Protein AF-A0A925L9T1-F1 (afdb_monomer)

Secondary structure (DSSP, 8-state):
-HHHHHHHHHHTTT-TTSHHHHHHHHHHHHHHHTT---HHHHHHHHHHHHHHHHHHHHHH-EE--TTSEE-TT-EEESSS-EEE-TT-EE-TT-EEETT-EEE-SBTTB----EE-SS-EE-TT-EEESS-EE-TT-EEPTT-EE-S-B-TTEEEETTTTEEEEPPPPHHHHHHHHHHS---------------PPPPPPP-----

Radius of gyration: 23.89 Å; Cα contacts (8 Å, |Δi|>4): 414; chains: 1; bounding box: 81×70×40 Å

Solvent-accessible surface area (backbone atoms only — not comparable to full-atom values): 11027 Å² total; per-residue (Å²): 100,70,67,58,53,54,46,41,38,54,67,51,73,65,47,75,85,41,65,35,49,53,52,48,52,51,29,48,51,46,46,49,46,75,73,46,79,56,64,68,60,32,51,54,52,48,52,52,40,53,53,51,50,53,50,47,27,68,76,40,38,40,44,66,49,51,68,27,44,70,42,52,53,62,42,50,43,70,72,33,50,27,41,44,35,46,62,22,34,38,30,36,48,24,35,40,26,29,39,20,35,39,23,54,67,46,87,92,50,84,35,22,28,39,38,31,32,46,25,39,39,26,42,42,17,36,37,41,13,79,27,46,37,30,36,53,21,39,37,31,57,54,10,34,39,74,60,67,40,65,53,48,16,29,35,36,40,80,70,39,49,79,42,81,48,77,78,54,72,69,56,55,51,53,56,52,66,73,65,57,78,88,73,82,86,80,93,75,92,78,93,74,87,80,82,78,80,82,85,75,85,84,79,83,78,134

Nearest PDB structures (foldseek):
  4hzc-assembly2_I  TM=8.482E-01  e=1.533E-11  Brucella abortus S19
  4hzc-assembly2_J  TM=8.309E-01  e=9.264E-10  Brucella abortus S19
  7ra4-assembly1_C-2  TM=8.416E-01  e=6.257E-09  Neisseria gonorrhoeae FA 1090
  4mzu-assembly1_B  TM=7.541E-01  e=2.703E-05  Shewanella denitrificans OS217
  4mzu-assembly1_E  TM=6.020E-01  e=1.231E-05  Shewanella denitrificans OS217

Foldseek 3Di:
DVVQLVQLCVLVVVCCVALQSLQVVLLVLQLVLVVDPDPVVSVVSVVVSVVSQVVSCVVFVAHDHNLEAEEGSEEEADGHQHAEDSQEYEYYNEYEYYQEYWAEQDPVAGATEYEYYCEYAAHNEYGYHNEYEEYNEYEYHNEDDDYYAYHQWYFDDVPTDIDHHDDDPVVVVVVVVVPDPDDDDDDDDDDDDDDDDDDDDDDDDD

pLDDT: mean 86.29, std 19.01, range [30.95, 98.81]

Sequence (206 aa):
MYDNIRADLRSYKGKWWEQGFWVMLVYRFGRWRYGVRPVLLRKAFSLIYKIAYKLIQIITGIDLPCEAQVGRNFIIDHFGGIIVSGYAKFGDNCRIRNGVSVGLRRVESPCAPVIGNNVDIGAGAKLLGDITIGDNVLIGANAVVITDVPSNSMAMGVPAIIRPREPDRNERNNDASHHAPHHPSLSVVAVARKTLPEPGPMSRWP

Mean predicted aligned error: 10.34 Å

Structure (mmCIF, N/CA/C/O backbone):
data_AF-A0A925L9T1-F1
#
_entry.id   AF-A0A925L9T1-F1
#
loop_
_atom_site.group_PDB
_atom_site.id
_atom_site.type_symbol
_atom_site.label_atom_id
_atom_site.label_alt_id
_atom_site.label_comp_id
_atom_site.label_asym_id
_atom_site.label_entity_id
_atom_site.label_seq_id
_atom_site.pdbx_PDB_ins_code
_atom_site.Cartn_x
_atom_site.Cartn_y
_atom_site.Cartn_z
_atom_site.occupancy
_atom_site.B_iso_or_equiv
_atom_site.auth_seq_id
_atom_site.auth_comp_id
_atom_site.auth_asym_id
_atom_site.auth_atom_id
_atom_site.pdbx_PDB_model_num
ATOM 1 N N . MET A 1 1 ? -16.065 -9.173 9.454 1.00 76.06 1 MET A N 1
ATOM 2 C CA . MET A 1 1 ? -14.839 -8.670 10.126 1.00 76.06 1 MET A CA 1
ATOM 3 C C . MET A 1 1 ? -13.952 -9.827 10.543 1.00 76.06 1 MET A C 1
ATOM 5 O O . MET A 1 1 ? -12.824 -9.892 10.080 1.00 76.06 1 MET A O 1
ATOM 9 N N . TYR A 1 2 ? -14.470 -10.740 11.365 1.00 74.81 2 TYR A N 1
ATOM 10 C CA . TYR A 1 2 ? -13.716 -11.871 11.900 1.00 74.81 2 TYR A CA 1
ATOM 11 C C . TYR A 1 2 ? -13.068 -12.755 10.819 1.00 74.81 2 TYR A C 1
ATOM 13 O O . TYR A 1 2 ? -11.879 -13.047 10.911 1.00 74.81 2 TYR A O 1
ATOM 21 N N . ASP A 1 3 ? -13.792 -13.074 9.743 1.00 81.19 3 ASP A N 1
ATOM 22 C CA . ASP A 1 3 ? -13.252 -13.909 8.658 1.00 81.19 3 ASP A CA 1
ATOM 23 C C . ASP A 1 3 ? -12.087 -13.253 7.914 1.00 81.19 3 ASP A C 1
ATOM 25 O O . ASP A 1 3 ? -11.115 -13.929 7.583 1.00 81.19 3 ASP A O 1
ATOM 29 N N . ASN A 1 4 ? -12.142 -11.929 7.724 1.00 83.62 4 ASN A N 1
ATOM 30 C CA . ASN A 1 4 ? -11.060 -11.172 7.092 1.00 83.62 4 ASN A CA 1
ATOM 31 C C . ASN A 1 4 ? -9.813 -11.161 7.980 1.00 83.62 4 ASN A C 1
ATOM 33 O O . ASN A 1 4 ? -8.735 -11.457 7.493 1.00 83.62 4 ASN A O 1
ATOM 37 N N . ILE A 1 5 ? -9.962 -10.912 9.286 1.00 85.75 5 ILE A N 1
ATOM 38 C CA . ILE A 1 5 ? -8.829 -10.919 10.228 1.00 85.75 5 ILE A CA 1
ATOM 39 C C . ILE A 1 5 ? -8.200 -12.314 10.307 1.00 85.75 5 ILE A C 1
ATOM 41 O O . ILE A 1 5 ? -6.980 -12.448 10.313 1.00 85.75 5 ILE A O 1
ATOM 45 N N . ARG A 1 6 ? -9.020 -13.371 10.332 1.00 84.62 6 ARG A N 1
ATOM 46 C CA . ARG A 1 6 ? -8.531 -14.754 10.329 1.00 84.62 6 ARG A CA 1
ATOM 47 C C . ARG A 1 6 ? -7.799 -15.090 9.025 1.00 84.62 6 ARG A C 1
ATOM 49 O O . ARG A 1 6 ? -6.788 -15.787 9.063 1.00 84.62 6 ARG A O 1
ATOM 56 N N . ALA A 1 7 ? -8.293 -14.614 7.883 1.00 86.88 7 ALA A N 1
ATOM 57 C CA . ALA A 1 7 ? -7.619 -14.767 6.595 1.00 86.88 7 ALA A CA 1
ATOM 58 C C . ALA A 1 7 ? -6.293 -13.993 6.542 1.00 86.88 7 ALA A C 1
ATOM 60 O O . ALA A 1 7 ? -5.281 -14.554 6.122 1.00 86.88 7 ALA A O 1
ATOM 61 N N . ASP A 1 8 ? -6.276 -12.759 7.045 1.00 88.31 8 ASP A N 1
ATOM 62 C CA . ASP A 1 8 ? -5.068 -11.943 7.141 1.00 88.31 8 ASP A CA 1
ATOM 63 C C . ASP A 1 8 ? -4.039 -12.655 8.051 1.00 88.31 8 ASP A C 1
ATOM 65 O O . ASP A 1 8 ? -2.911 -12.891 7.632 1.00 88.31 8 ASP A O 1
ATOM 69 N N . LEU A 1 9 ? -4.432 -13.156 9.231 1.00 89.06 9 LEU A N 1
ATOM 70 C CA . LEU A 1 9 ? -3.533 -13.902 10.129 1.00 89.06 9 LEU A CA 1
ATOM 71 C C . LEU A 1 9 ? -2.941 -15.163 9.475 1.00 89.06 9 LEU A C 1
ATOM 73 O O . LEU A 1 9 ? -1.763 -15.469 9.670 1.00 89.06 9 LEU A O 1
ATOM 77 N N . ARG A 1 10 ? -3.732 -15.888 8.673 1.00 89.06 10 ARG A N 1
ATOM 78 C CA . ARG A 1 10 ? -3.229 -17.023 7.878 1.00 89.06 10 ARG A CA 1
ATOM 79 C C . ARG A 1 10 ? -2.223 -16.579 6.819 1.00 89.06 10 ARG A C 1
ATOM 81 O O . ARG A 1 10 ? -1.224 -17.266 6.629 1.00 89.06 10 ARG A O 1
ATOM 88 N N . SER A 1 11 ? -2.451 -15.431 6.185 1.00 88.00 11 SER A N 1
ATOM 89 C CA . SER A 1 11 ? -1.535 -14.855 5.189 1.00 88.00 11 SER A CA 1
ATOM 90 C C . SER A 1 11 ? -0.173 -14.510 5.806 1.00 88.00 11 SER A C 1
ATOM 92 O O . SER A 1 11 ? 0.862 -14.768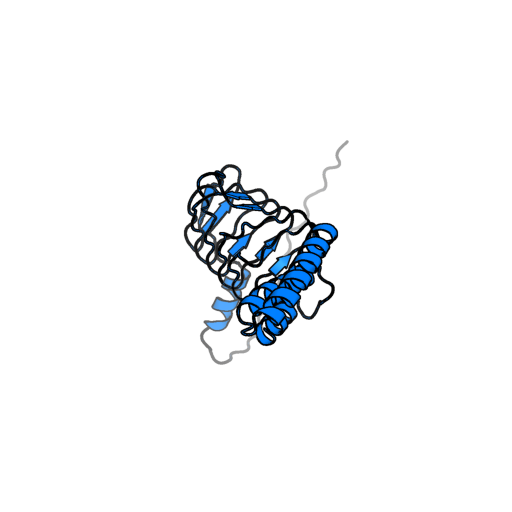 5.197 1.00 88.00 11 SER A O 1
ATOM 94 N N . TYR A 1 12 ? -0.158 -14.057 7.065 1.00 88.81 12 TYR A N 1
ATOM 95 C CA . TYR A 1 12 ? 1.062 -13.863 7.865 1.00 88.81 12 TYR A CA 1
ATOM 96 C C . TYR A 1 12 ? 1.578 -15.152 8.539 1.00 88.81 12 TYR A C 1
ATOM 98 O O . TYR A 1 12 ? 2.439 -15.093 9.415 1.00 88.81 12 TYR A O 1
ATOM 106 N N . LYS A 1 13 ? 1.079 -16.339 8.161 1.00 88.50 13 LYS A N 1
ATOM 107 C CA . LYS A 1 13 ? 1.485 -17.645 8.724 1.00 88.50 13 LYS A CA 1
ATOM 108 C C . LYS A 1 13 ? 1.359 -17.721 10.255 1.00 88.50 13 LYS A C 1
ATOM 110 O O . LYS A 1 13 ? 2.185 -18.338 10.921 1.00 88.50 13 LYS A O 1
ATOM 115 N N . GLY A 1 14 ? 0.353 -17.058 10.826 1.00 85.25 14 GLY A N 1
ATOM 116 C CA . GLY A 1 14 ? 0.136 -16.995 12.275 1.00 85.25 14 GLY A CA 1
ATOM 117 C C . GLY A 1 14 ? 1.026 -15.991 13.017 1.00 85.25 14 GLY A C 1
ATOM 118 O O . GLY A 1 14 ? 0.895 -15.848 14.233 1.00 85.25 14 GLY A O 1
ATOM 119 N N . LYS A 1 15 ? 1.902 -15.258 12.318 1.00 88.19 15 LYS A N 1
ATOM 120 C CA . LYS A 1 15 ? 2.774 -14.244 12.918 1.00 88.19 15 LYS A CA 1
ATOM 121 C C . LYS A 1 15 ? 2.017 -12.939 13.158 1.00 88.19 15 LYS A C 1
ATOM 123 O O . LYS A 1 15 ? 2.082 -11.989 12.389 1.00 88.19 15 LYS A O 1
ATOM 128 N N . TRP A 1 16 ? 1.302 -12.889 14.270 1.00 88.06 16 TRP A N 1
ATOM 129 C CA . TRP A 1 16 ? 0.539 -11.718 14.705 1.00 88.06 16 TRP A CA 1
ATOM 130 C C . TRP A 1 16 ? 1.409 -10.537 15.186 1.00 88.06 16 TRP A C 1
ATOM 132 O O . TRP A 1 16 ? 0.878 -9.466 15.472 1.00 88.06 16 TRP A O 1
ATOM 142 N N . TRP A 1 17 ? 2.730 -10.722 15.286 1.00 89.25 17 TRP A N 1
ATOM 143 C CA . TRP A 1 17 ? 3.696 -9.699 15.714 1.00 89.25 17 TRP A CA 1
ATOM 144 C C . TRP A 1 17 ? 4.299 -8.889 14.554 1.00 89.25 17 TRP A C 1
ATOM 146 O O . TRP A 1 17 ? 5.094 -7.983 14.784 1.00 89.25 17 TRP A O 1
ATOM 156 N N . GLU A 1 18 ? 3.936 -9.209 13.310 1.00 91.31 18 GLU A N 1
ATOM 157 C CA . GLU A 1 18 ? 4.374 -8.462 12.128 1.00 91.31 18 GLU A CA 1
ATOM 158 C C . GLU A 1 18 ? 3.643 -7.113 12.057 1.00 91.31 18 GLU A C 1
ATOM 160 O O . GLU A 1 18 ? 2.417 -7.047 12.183 1.00 91.31 18 GLU A O 1
ATOM 165 N N . GLN A 1 19 ? 4.368 -6.021 11.803 1.00 93.88 19 GLN A N 1
ATOM 166 C CA . GLN A 1 19 ? 3.778 -4.675 11.798 1.00 93.88 19 GLN A CA 1
ATOM 167 C C . GLN A 1 19 ? 2.723 -4.520 10.695 1.00 93.88 19 GLN A C 1
ATOM 169 O O . GLN A 1 19 ? 1.698 -3.869 10.903 1.00 93.88 19 GLN A O 1
ATOM 174 N N . GLY A 1 20 ? 2.926 -5.183 9.553 1.00 94.31 20 GLY A N 1
ATOM 175 C CA . GLY A 1 20 ? 1.935 -5.259 8.481 1.00 94.31 20 GLY A CA 1
ATOM 176 C C . GLY A 1 20 ? 0.601 -5.857 8.941 1.00 94.31 20 GLY A C 1
ATOM 177 O O . GLY A 1 20 ? -0.464 -5.375 8.552 1.00 94.31 20 GLY A O 1
ATOM 178 N N . PHE A 1 21 ? 0.629 -6.851 9.836 1.00 94.94 21 PHE A N 1
ATOM 179 C CA . PHE A 1 21 ? -0.587 -7.428 10.406 1.00 94.94 21 PHE A CA 1
ATOM 180 C C . PHE A 1 21 ? -1.315 -6.431 11.317 1.00 94.94 21 PHE A C 1
ATOM 182 O O . PHE A 1 21 ? -2.539 -6.319 11.238 1.00 94.94 21 PHE A O 1
ATOM 189 N N . TRP A 1 22 ? -0.591 -5.661 12.138 1.00 95.56 22 TRP A N 1
ATOM 190 C CA . TRP A 1 22 ? -1.196 -4.623 12.989 1.00 95.56 22 TRP A CA 1
ATOM 191 C C . TRP A 1 22 ? -1.905 -3.547 12.164 1.00 95.56 22 TRP A C 1
ATOM 193 O O . TRP A 1 22 ? -3.033 -3.164 12.485 1.00 95.56 22 TRP A O 1
ATOM 203 N N . VAL A 1 23 ? -1.280 -3.110 11.066 1.00 96.69 23 VAL A N 1
ATOM 204 C CA . VAL A 1 23 ? -1.886 -2.176 10.104 1.00 96.69 23 VAL A CA 1
ATOM 205 C C . VAL A 1 23 ? -3.169 -2.764 9.525 1.00 96.69 23 VAL A C 1
ATOM 207 O O . VAL A 1 23 ? -4.211 -2.107 9.549 1.00 96.69 23 VAL A O 1
ATOM 210 N N . MET A 1 24 ? -3.129 -4.018 9.065 1.00 96.25 24 MET A N 1
ATOM 211 C CA . MET A 1 24 ? -4.309 -4.681 8.512 1.00 96.25 24 MET A CA 1
ATOM 212 C C . MET A 1 24 ? -5.429 -4.827 9.543 1.00 96.25 24 MET A C 1
ATOM 214 O O . MET A 1 24 ? -6.588 -4.582 9.215 1.00 96.25 24 MET A O 1
ATOM 218 N N . LEU A 1 25 ? -5.118 -5.132 10.804 1.00 96.00 25 LEU A N 1
ATOM 219 C CA . LEU A 1 25 ? -6.115 -5.205 11.873 1.00 96.00 25 LEU A CA 1
ATOM 220 C C . LEU A 1 25 ? -6.846 -3.866 12.052 1.00 96.00 25 LEU A C 1
ATOM 222 O O . LEU A 1 25 ? -8.082 -3.835 12.056 1.00 96.00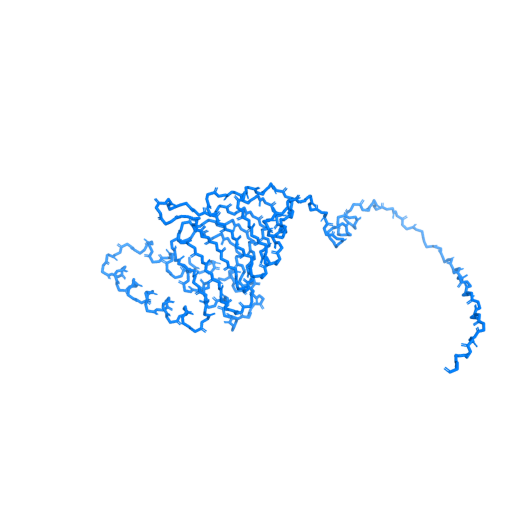 25 LEU A O 1
ATOM 226 N N . VAL A 1 26 ? -6.103 -2.758 12.136 1.00 96.94 26 VAL A N 1
ATOM 227 C CA . VAL A 1 26 ? -6.689 -1.412 12.259 1.00 96.94 26 VAL A CA 1
ATOM 228 C C . VAL A 1 26 ? -7.475 -1.028 11.005 1.00 96.94 26 VAL A C 1
ATOM 230 O O . VAL A 1 26 ? -8.588 -0.506 11.119 1.00 96.94 26 VAL A O 1
ATOM 233 N N . TYR A 1 27 ? -6.964 -1.351 9.815 1.00 97.19 27 TYR A N 1
ATOM 234 C CA . TYR A 1 27 ? -7.665 -1.146 8.548 1.00 97.19 27 TYR A CA 1
ATOM 235 C C . TYR A 1 27 ? -9.010 -1.893 8.518 1.00 97.19 27 TYR A C 1
ATOM 237 O O . TYR A 1 27 ? -10.059 -1.289 8.268 1.00 97.19 27 TYR A O 1
ATOM 245 N N . ARG A 1 28 ? -9.024 -3.198 8.831 1.00 96.00 28 ARG A N 1
ATOM 246 C CA . ARG A 1 28 ? -10.247 -4.021 8.829 1.00 96.00 28 ARG A CA 1
ATOM 247 C C . ARG A 1 28 ? -11.250 -3.546 9.885 1.00 96.00 28 ARG A C 1
ATOM 249 O O . ARG A 1 28 ? -12.451 -3.555 9.602 1.00 96.00 28 ARG A O 1
ATOM 256 N N . PHE A 1 29 ? -10.788 -3.089 11.053 1.00 96.38 29 PHE A N 1
ATOM 257 C CA . PHE A 1 29 ? -11.639 -2.442 12.059 1.00 96.38 29 PHE A CA 1
ATOM 258 C C . PHE A 1 29 ? -12.262 -1.143 11.523 1.00 96.38 29 PHE A C 1
ATOM 260 O O . PHE A 1 29 ? -13.478 -0.953 11.614 1.00 96.38 29 PHE A O 1
ATOM 267 N N . GLY A 1 30 ? -11.455 -0.289 10.884 1.00 95.88 30 GLY A N 1
ATOM 268 C CA . GLY A 1 30 ? -11.907 0.945 10.241 1.00 95.88 30 GLY A CA 1
ATOM 269 C C . GLY A 1 30 ? -12.984 0.708 9.180 1.00 95.88 30 GLY A C 1
ATOM 270 O O . GLY A 1 30 ? -13.995 1.411 9.172 1.00 95.88 30 GLY A O 1
ATOM 271 N N . ARG A 1 31 ? -12.821 -0.332 8.346 1.00 95.38 31 ARG A N 1
ATOM 272 C CA . ARG A 1 31 ? -13.826 -0.759 7.353 1.00 95.38 31 ARG A CA 1
ATOM 273 C C . ARG A 1 31 ? -15.099 -1.282 8.005 1.00 95.38 31 ARG A C 1
ATOM 275 O O . ARG A 1 31 ? -16.194 -0.885 7.615 1.00 95.38 31 ARG A O 1
ATOM 282 N N . TRP A 1 32 ? -14.969 -2.177 8.986 1.00 95.56 32 TRP A N 1
ATOM 283 C CA . TRP A 1 32 ? -16.113 -2.781 9.674 1.00 95.56 32 TRP A CA 1
ATOM 284 C C . TRP A 1 32 ? -17.007 -1.728 10.329 1.00 95.56 32 TRP A C 1
ATOM 286 O O . TRP A 1 32 ? -18.233 -1.816 10.241 1.00 95.56 32 TRP A O 1
ATOM 296 N N . ARG A 1 33 ? -16.398 -0.692 10.915 1.00 95.00 33 ARG A N 1
ATOM 297 C CA . ARG A 1 33 ? -17.103 0.422 11.552 1.00 95.00 33 ARG A CA 1
ATOM 298 C C . ARG A 1 33 ? -18.149 1.077 10.642 1.00 95.00 33 ARG A C 1
ATOM 300 O O . ARG A 1 33 ? -19.188 1.496 11.151 1.00 95.00 33 ARG A O 1
ATOM 307 N N . TYR A 1 34 ? -17.930 1.160 9.325 1.00 92.19 34 TYR A N 1
ATOM 308 C CA . TYR A 1 34 ? -18.931 1.729 8.410 1.00 92.19 34 TYR A CA 1
ATOM 309 C C . TYR A 1 34 ? -20.253 0.944 8.403 1.00 92.19 34 TYR A C 1
ATOM 311 O O . TYR A 1 34 ? -21.305 1.537 8.181 1.00 92.19 34 TYR A O 1
ATOM 319 N N . GLY A 1 35 ? -20.223 -0.356 8.715 1.00 92.62 35 GLY A N 1
ATOM 320 C CA . GLY A 1 35 ? -21.415 -1.202 8.827 1.00 92.62 35 GLY A CA 1
ATOM 321 C C . GLY A 1 35 ? -22.169 -1.087 10.159 1.00 92.62 35 GLY A C 1
ATOM 322 O O . GLY A 1 35 ? -23.268 -1.625 10.288 1.00 92.62 35 GLY A O 1
ATOM 323 N N . VAL A 1 36 ? -21.621 -0.394 11.165 1.00 92.81 36 VAL A N 1
ATOM 324 C CA . VAL A 1 36 ? -22.258 -0.245 12.485 1.00 92.81 36 VAL A CA 1
ATOM 325 C C . VAL A 1 36 ? -23.473 0.671 12.359 1.00 92.81 36 VAL A C 1
ATOM 327 O O . VAL A 1 36 ? -23.326 1.857 12.067 1.00 92.81 36 VAL A O 1
ATOM 330 N N . ARG A 1 37 ? -24.686 0.144 12.573 1.00 92.81 37 ARG A N 1
ATOM 331 C CA . ARG A 1 37 ? -25.946 0.892 12.387 1.00 92.81 37 ARG A CA 1
ATOM 332 C C . ARG A 1 37 ? -26.154 2.034 13.394 1.00 92.81 37 ARG A C 1
ATOM 334 O O . ARG A 1 37 ? -26.465 3.132 12.934 1.00 92.81 37 ARG A O 1
ATOM 341 N N . PRO A 1 38 ? -25.966 1.847 14.718 1.00 94.94 38 PRO A N 1
ATOM 342 C CA . PRO A 1 38 ? -26.232 2.917 15.676 1.00 94.94 38 PRO A CA 1
ATOM 343 C C . PRO A 1 38 ? -25.233 4.068 15.517 1.00 94.94 38 PRO A C 1
ATOM 345 O O . PRO A 1 38 ? -24.021 3.867 15.597 1.00 94.94 38 PRO A O 1
ATOM 348 N N . VAL A 1 39 ? -25.738 5.288 15.315 1.00 93.56 39 VAL A N 1
ATOM 349 C CA . VAL A 1 39 ? -24.908 6.468 15.004 1.00 93.56 39 VAL A CA 1
ATOM 350 C C . VAL A 1 39 ? -23.959 6.820 16.149 1.00 93.56 39 VAL A C 1
ATOM 352 O O . VAL A 1 39 ? -22.790 7.108 15.900 1.00 93.56 39 VAL A O 1
ATOM 355 N N . LEU A 1 40 ? -24.430 6.767 17.399 1.00 94.62 40 LEU A N 1
ATOM 356 C CA . LEU A 1 40 ? -23.602 7.066 18.572 1.00 94.62 40 LEU A CA 1
ATOM 357 C C . LEU A 1 40 ? -22.436 6.077 18.698 1.00 94.62 40 LEU A C 1
ATOM 359 O O . LEU A 1 40 ? -21.285 6.482 18.848 1.00 94.62 40 LEU A O 1
ATOM 363 N N . LEU A 1 41 ? -22.727 4.786 18.530 1.00 94.56 41 LEU A N 1
ATOM 364 C CA . LEU A 1 41 ? -21.721 3.731 18.573 1.00 94.56 41 LEU A CA 1
ATOM 365 C C . LEU A 1 41 ? -20.727 3.854 17.411 1.00 94.56 41 LEU A C 1
ATOM 367 O O . LEU A 1 41 ? -19.519 3.739 17.602 1.00 94.56 41 LEU A O 1
ATOM 371 N N . ARG A 1 42 ? -21.215 4.181 16.208 1.00 94.38 42 ARG A N 1
ATOM 372 C CA . ARG A 1 42 ? -20.359 4.470 15.051 1.00 94.38 42 ARG A CA 1
ATOM 373 C C . ARG A 1 42 ? -19.428 5.649 15.327 1.00 94.38 42 ARG A C 1
ATOM 375 O O . ARG A 1 42 ? -18.253 5.570 14.972 1.00 94.38 42 ARG A O 1
ATOM 382 N N . LYS A 1 43 ? -19.908 6.730 15.954 1.00 95.38 43 LYS A N 1
ATOM 383 C CA . LYS A 1 43 ? -19.084 7.894 16.332 1.00 95.38 43 LYS A CA 1
ATOM 384 C C . LYS A 1 43 ? -18.009 7.514 17.354 1.00 95.38 43 LYS A C 1
ATOM 386 O O . LYS A 1 43 ? -16.846 7.840 17.128 1.00 95.38 43 LYS A O 1
ATOM 391 N N . ALA A 1 44 ? -18.362 6.757 18.394 1.00 96.12 44 ALA A N 1
ATOM 392 C CA . ALA A 1 44 ? -17.406 6.248 19.379 1.00 96.12 44 ALA A CA 1
ATOM 393 C C . ALA A 1 44 ? -16.314 5.384 18.721 1.00 96.12 44 ALA A C 1
ATOM 395 O O . ALA A 1 44 ? -15.126 5.675 18.850 1.00 96.12 44 ALA A O 1
ATOM 396 N N . PHE A 1 45 ? -16.697 4.396 17.904 1.00 96.69 45 PHE A N 1
ATOM 397 C CA . PHE A 1 45 ? -15.731 3.585 17.156 1.00 96.69 45 PHE A CA 1
ATOM 398 C C . PHE A 1 45 ? -14.913 4.398 16.146 1.00 96.69 45 PHE A C 1
ATOM 400 O O . PHE A 1 45 ? -13.779 4.035 15.851 1.00 96.69 45 PHE A O 1
ATOM 407 N N . SER A 1 46 ? -15.451 5.504 15.621 1.00 95.94 46 SER A N 1
ATOM 408 C CA . SER A 1 46 ? -14.702 6.400 14.726 1.00 95.94 46 SER A CA 1
ATOM 409 C C . SER A 1 46 ? -13.584 7.113 15.470 1.00 95.94 46 SER A C 1
ATOM 411 O O . SER A 1 46 ? -12.501 7.268 14.916 1.00 95.94 46 SER A O 1
ATOM 413 N N . LEU A 1 47 ? -13.828 7.525 16.716 1.00 97.00 47 LEU A N 1
ATOM 414 C CA . LEU A 1 47 ? -12.801 8.122 17.565 1.00 97.00 47 LEU A CA 1
ATOM 415 C C . LEU A 1 47 ? -11.702 7.104 17.894 1.00 97.00 47 LEU A C 1
ATOM 417 O O . LEU A 1 47 ? -10.527 7.406 17.707 1.00 97.00 47 LEU A O 1
ATOM 421 N N . ILE A 1 48 ? -12.088 5.882 18.278 1.00 97.25 48 ILE A N 1
ATOM 422 C CA . ILE A 1 48 ? -11.145 4.783 18.542 1.00 97.25 48 ILE A CA 1
ATOM 423 C C . ILE A 1 48 ? -10.294 4.492 17.301 1.00 97.25 48 ILE A C 1
ATOM 425 O O . ILE A 1 48 ? -9.071 4.438 17.398 1.00 97.25 48 ILE A O 1
ATOM 429 N N . TYR A 1 49 ? -10.922 4.369 16.126 1.00 97.38 49 TYR A N 1
ATOM 430 C CA . TYR A 1 49 ? -10.209 4.162 14.866 1.00 97.38 49 TYR A CA 1
ATOM 431 C C . TYR A 1 49 ? -9.212 5.288 14.586 1.00 97.38 49 TYR A C 1
ATOM 433 O O . TYR A 1 49 ? -8.067 4.995 14.275 1.00 97.38 49 TYR A O 1
ATOM 441 N N . LYS A 1 50 ? -9.607 6.561 14.721 1.00 97.12 50 LYS A N 1
ATOM 442 C CA . LYS A 1 50 ? -8.719 7.704 14.445 1.00 97.12 50 LYS A CA 1
ATOM 443 C C . LYS A 1 50 ? -7.466 7.686 15.321 1.00 97.12 50 LYS A C 1
ATOM 445 O O . LYS A 1 50 ? -6.371 7.912 14.812 1.00 97.12 50 LYS A O 1
ATOM 450 N N . ILE A 1 51 ? -7.627 7.391 16.612 1.00 98.00 51 ILE A N 1
ATOM 451 C CA . ILE A 1 51 ? -6.510 7.289 17.559 1.00 98.00 51 ILE A CA 1
ATOM 452 C C . ILE A 1 51 ? -5.618 6.095 17.195 1.00 98.00 51 ILE A C 1
ATOM 454 O O . ILE A 1 51 ? -4.410 6.261 17.044 1.00 98.00 51 ILE A O 1
ATOM 458 N N . ALA A 1 52 ? -6.208 4.912 16.991 1.00 97.81 52 ALA A N 1
ATOM 459 C CA . ALA A 1 52 ? -5.472 3.695 16.648 1.00 97.81 52 ALA A CA 1
ATOM 460 C C . ALA A 1 52 ? -4.722 3.820 15.312 1.00 97.81 52 ALA A C 1
ATOM 462 O O . ALA A 1 52 ? -3.558 3.443 15.220 1.00 97.81 52 ALA A O 1
ATOM 463 N N . TYR A 1 53 ? -5.366 4.395 14.295 1.00 97.75 53 TYR A N 1
ATOM 464 C CA . TYR A 1 53 ? -4.775 4.663 12.988 1.00 97.75 53 TYR A CA 1
ATOM 465 C C . TYR A 1 53 ? -3.588 5.617 13.103 1.00 97.75 53 TYR A C 1
ATOM 467 O O . TYR A 1 53 ? -2.522 5.306 12.582 1.00 97.75 53 TYR A O 1
ATOM 475 N N . LYS A 1 54 ? -3.716 6.729 13.842 1.00 98.00 54 LYS A N 1
ATOM 476 C CA . LYS A 1 54 ? -2.594 7.661 14.012 1.00 98.00 54 LYS A CA 1
ATOM 477 C C . LYS A 1 54 ? -1.435 7.036 14.792 1.00 98.00 54 LYS A C 1
ATOM 479 O O . LYS A 1 54 ? -0.282 7.247 14.430 1.00 98.00 54 LYS A O 1
ATOM 484 N N . LEU A 1 55 ? -1.734 6.250 15.826 1.00 97.62 55 LEU A N 1
ATOM 485 C CA . LEU A 1 55 ? -0.727 5.541 16.614 1.00 97.62 55 LEU A CA 1
ATOM 486 C C . LEU A 1 55 ? 0.035 4.518 15.763 1.00 97.62 55 LEU A C 1
ATOM 488 O O . LEU A 1 55 ? 1.262 4.534 15.746 1.00 97.62 55 LEU A O 1
ATOM 492 N N . ILE A 1 56 ? -0.680 3.669 15.017 1.00 96.12 56 ILE A N 1
ATOM 493 C CA . ILE A 1 56 ? -0.060 2.700 14.108 1.00 96.12 56 ILE A CA 1
ATOM 494 C C . ILE A 1 56 ? 0.717 3.410 13.003 1.00 96.12 56 ILE A C 1
ATOM 496 O O . ILE A 1 56 ? 1.829 2.986 12.710 1.00 96.12 56 ILE A O 1
ATOM 500 N N . GLN A 1 57 ? 0.207 4.507 12.443 1.00 96.31 57 GLN A N 1
ATOM 501 C CA . GLN A 1 57 ? 0.933 5.297 11.446 1.00 96.31 57 GLN A CA 1
ATOM 502 C C . GLN A 1 57 ? 2.280 5.796 11.994 1.00 96.31 57 GLN A C 1
ATOM 504 O O . GLN A 1 57 ? 3.292 5.671 11.313 1.00 96.31 57 GLN A O 1
ATOM 509 N N . ILE A 1 58 ? 2.315 6.316 13.227 1.00 96.50 58 ILE A N 1
ATOM 510 C CA . ILE A 1 58 ? 3.551 6.798 13.867 1.00 96.50 58 ILE A CA 1
ATOM 511 C C . ILE A 1 58 ? 4.504 5.640 14.169 1.00 96.50 58 ILE A C 1
ATOM 513 O O . ILE A 1 58 ? 5.687 5.728 13.856 1.00 96.50 58 ILE A O 1
ATOM 517 N N . ILE A 1 59 ? 3.999 4.557 14.767 1.00 95.56 59 ILE A N 1
ATOM 518 C CA . ILE A 1 59 ? 4.837 3.432 15.193 1.00 95.56 59 ILE A CA 1
ATOM 519 C C . ILE A 1 59 ? 5.387 2.678 13.989 1.00 95.56 59 ILE A C 1
ATOM 521 O O . ILE A 1 59 ? 6.548 2.305 14.023 1.00 95.56 59 ILE A O 1
ATOM 525 N N . THR A 1 60 ? 4.573 2.439 12.956 1.00 95.75 60 THR A N 1
ATOM 526 C CA . THR A 1 60 ? 4.919 1.570 11.816 1.00 95.75 60 THR A CA 1
ATOM 527 C C . THR A 1 60 ? 5.463 2.317 10.600 1.00 95.75 60 THR A C 1
ATOM 529 O O . THR A 1 60 ? 6.044 1.695 9.711 1.00 95.75 60 THR A O 1
ATOM 532 N N . GLY A 1 61 ? 5.245 3.634 10.521 1.00 96.31 61 GLY A N 1
ATOM 533 C CA . GLY A 1 61 ? 5.546 4.430 9.331 1.00 96.31 61 GLY A CA 1
ATOM 534 C C . GLY A 1 61 ? 4.715 4.041 8.103 1.00 96.31 61 GLY A C 1
ATOM 535 O O . GLY A 1 61 ? 5.149 4.302 6.981 1.00 96.31 61 GLY A O 1
ATOM 536 N N . ILE A 1 62 ? 3.573 3.371 8.296 1.00 97.88 62 ILE A N 1
ATOM 537 C CA . ILE A 1 62 ? 2.682 2.901 7.231 1.00 97.88 62 ILE A CA 1
ATOM 538 C C . ILE A 1 62 ? 1.375 3.689 7.292 1.00 97.88 62 ILE A C 1
ATOM 540 O O . ILE A 1 62 ? 0.672 3.691 8.303 1.00 97.88 62 ILE A O 1
ATOM 544 N N . ASP A 1 63 ? 1.043 4.339 6.185 1.00 97.50 63 ASP A N 1
ATOM 545 C CA . ASP A 1 63 ? -0.207 5.049 5.977 1.00 97.50 63 ASP A CA 1
ATOM 546 C C . ASP A 1 63 ? -1.121 4.253 5.033 1.00 97.50 63 ASP A C 1
ATOM 548 O O . ASP A 1 63 ? -0.946 4.267 3.813 1.00 97.50 63 ASP A O 1
ATOM 552 N N . LEU A 1 64 ? -2.088 3.540 5.621 1.00 97.69 64 LEU A N 1
ATOM 553 C CA . LEU A 1 64 ? -3.144 2.822 4.908 1.00 97.69 64 LEU A CA 1
ATOM 554 C C . LEU A 1 64 ? -4.524 3.241 5.452 1.00 97.69 64 LEU A C 1
ATOM 556 O O . LEU A 1 64 ? -5.005 2.659 6.431 1.00 97.69 64 LEU A O 1
ATOM 560 N N . PRO A 1 65 ? -5.173 4.255 4.857 1.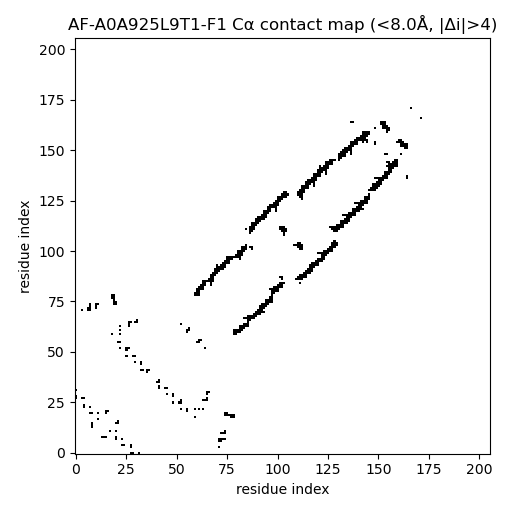00 97.00 65 PRO A N 1
ATOM 561 C CA . PRO A 1 65 ? -6.486 4.720 5.286 1.00 97.00 65 PRO A CA 1
ATOM 562 C C . PRO A 1 65 ? -7.581 3.692 4.964 1.00 97.00 65 PRO A C 1
ATOM 564 O O . PRO A 1 65 ? -7.526 2.982 3.958 1.00 97.00 65 PRO A O 1
ATOM 567 N N . CYS A 1 66 ? -8.623 3.620 5.798 1.00 96.12 66 CYS A N 1
ATOM 568 C CA . CYS A 1 66 ? -9.741 2.691 5.599 1.00 96.12 66 CYS A CA 1
ATOM 569 C C . CYS A 1 66 ? -10.609 3.017 4.368 1.00 96.12 66 CYS A C 1
ATOM 571 O O . CYS A 1 66 ? -11.404 2.192 3.925 1.00 96.12 66 CYS A O 1
ATOM 573 N N . GLU A 1 67 ? -10.459 4.200 3.789 1.00 96.44 67 GLU A N 1
ATOM 574 C CA . GLU A 1 67 ? -11.096 4.618 2.546 1.00 96.44 67 GLU A CA 1
ATOM 575 C C . GLU A 1 67 ? -10.572 3.801 1.352 1.00 96.44 67 GLU A C 1
ATOM 577 O O . GLU A 1 67 ? -11.372 3.385 0.506 1.00 96.44 67 GLU A O 1
ATOM 582 N N . ALA A 1 68 ? -9.274 3.457 1.356 1.00 97.25 68 ALA A N 1
ATOM 583 C CA . ALA A 1 68 ? -8.660 2.626 0.326 1.00 97.25 68 ALA A CA 1
ATOM 584 C C . ALA A 1 68 ? -9.366 1.267 0.240 1.00 97.25 68 ALA A C 1
ATOM 586 O O . ALA A 1 68 ? -9.714 0.649 1.257 1.00 97.25 68 ALA A O 1
ATOM 587 N N . GLN A 1 69 ? -9.603 0.786 -0.977 1.00 96.88 69 GLN A N 1
ATOM 588 C CA . GLN A 1 69 ? -10.260 -0.502 -1.191 1.00 96.88 69 GLN A CA 1
ATOM 589 C C . GLN A 1 69 ? -9.195 -1.582 -1.305 1.00 96.88 69 GLN A C 1
ATOM 591 O O . GLN A 1 69 ? -8.401 -1.557 -2.234 1.00 96.88 69 GLN A O 1
ATOM 596 N N . VAL A 1 70 ? -9.172 -2.511 -0.352 1.00 96.94 70 VAL A N 1
ATOM 597 C CA . VAL A 1 70 ? -8.169 -3.574 -0.294 1.00 96.94 70 VAL A CA 1
ATOM 598 C C . VAL A 1 70 ? -8.862 -4.928 -0.273 1.00 96.94 70 VAL A C 1
ATOM 600 O O . VAL A 1 70 ? -9.661 -5.209 0.634 1.00 96.94 70 VAL A O 1
ATOM 603 N N . GLY A 1 71 ? -8.526 -5.758 -1.258 1.00 95.38 71 GLY A N 1
ATOM 604 C CA . GLY A 1 71 ? -8.988 -7.131 -1.385 1.00 95.38 71 GLY A CA 1
ATOM 605 C C . GLY A 1 71 ? -8.540 -8.063 -0.254 1.00 95.38 71 GLY A C 1
ATOM 606 O O . GLY A 1 71 ? -8.116 -7.664 0.843 1.00 95.38 71 GLY A O 1
ATOM 607 N N . ARG A 1 72 ? -8.704 -9.358 -0.500 1.00 93.44 72 ARG A N 1
ATOM 608 C CA . ARG A 1 72 ? -8.312 -10.451 0.395 1.00 93.44 72 ARG A CA 1
ATOM 609 C C . ARG A 1 72 ? -6.814 -10.719 0.285 1.00 93.44 72 ARG A C 1
ATOM 611 O O . ARG A 1 72 ? -6.213 -10.468 -0.751 1.00 93.44 72 ARG A O 1
ATOM 618 N N . ASN A 1 73 ? -6.228 -11.263 1.352 1.00 93.19 73 ASN A N 1
ATOM 619 C CA . ASN A 1 73 ? -4.819 -11.676 1.398 1.00 93.19 73 ASN A CA 1
ATOM 620 C C . ASN A 1 73 ? -3.840 -10.562 0.979 1.00 93.19 73 ASN A C 1
ATOM 622 O O . ASN A 1 73 ? -2.848 -10.819 0.300 1.00 93.19 73 ASN A O 1
ATOM 626 N N . PHE A 1 74 ? -4.136 -9.320 1.366 1.00 95.88 74 PHE A N 1
ATOM 627 C CA . PHE A 1 74 ? -3.233 -8.196 1.161 1.00 95.88 74 PHE A CA 1
ATOM 628 C C . PHE A 1 74 ? -2.101 -8.260 2.185 1.00 95.88 74 PHE A C 1
ATOM 630 O O . PHE A 1 74 ? -2.349 -8.217 3.394 1.00 95.88 74 PHE A O 1
ATOM 637 N N . ILE A 1 75 ? -0.869 -8.383 1.702 1.00 96.19 75 ILE A N 1
ATOM 638 C CA . ILE A 1 75 ? 0.313 -8.567 2.544 1.00 96.19 75 ILE A CA 1
ATOM 639 C C . ILE A 1 75 ? 1.174 -7.311 2.488 1.00 96.19 75 ILE A C 1
ATOM 641 O O . ILE A 1 75 ? 1.530 -6.836 1.412 1.00 96.19 75 ILE A O 1
ATOM 645 N N . ILE A 1 76 ? 1.533 -6.808 3.665 1.00 96.50 76 ILE A N 1
ATOM 646 C CA . ILE A 1 76 ? 2.485 -5.720 3.839 1.00 96.50 76 ILE A CA 1
ATOM 647 C C . ILE A 1 76 ? 3.772 -6.335 4.375 1.00 96.50 76 ILE A C 1
ATOM 649 O O . ILE A 1 76 ? 3.835 -6.771 5.526 1.00 96.50 76 ILE A O 1
ATOM 653 N N . ASP A 1 77 ? 4.778 -6.387 3.515 1.00 88.94 77 ASP A N 1
ATOM 654 C CA . ASP A 1 77 ? 6.097 -6.906 3.828 1.00 88.94 77 ASP A CA 1
ATOM 655 C C . ASP A 1 77 ? 6.998 -5.783 4.344 1.00 88.94 77 ASP A C 1
ATOM 657 O O . ASP A 1 77 ? 7.178 -4.747 3.697 1.00 88.94 77 ASP A O 1
ATOM 661 N N . HIS A 1 78 ? 7.639 -6.051 5.480 1.00 85.88 78 HIS A N 1
ATOM 662 C CA . HIS A 1 78 ? 8.560 -5.149 6.165 1.00 85.88 78 HIS A CA 1
ATOM 663 C C . HIS A 1 78 ? 7.931 -3.838 6.665 1.00 85.88 78 HIS A C 1
ATOM 665 O O . HIS A 1 78 ? 6.814 -3.437 6.347 1.00 85.88 78 HIS A O 1
ATOM 671 N N . PHE A 1 79 ? 8.691 -3.178 7.526 1.00 87.62 79 PHE A N 1
ATOM 672 C CA . PHE A 1 79 ? 8.324 -1.944 8.195 1.00 87.62 79 PHE A CA 1
ATOM 673 C C . PHE A 1 79 ? 8.625 -0.702 7.337 1.00 87.62 79 PHE A C 1
ATOM 675 O O . PHE A 1 79 ? 9.655 -0.653 6.665 1.00 87.62 79 PHE A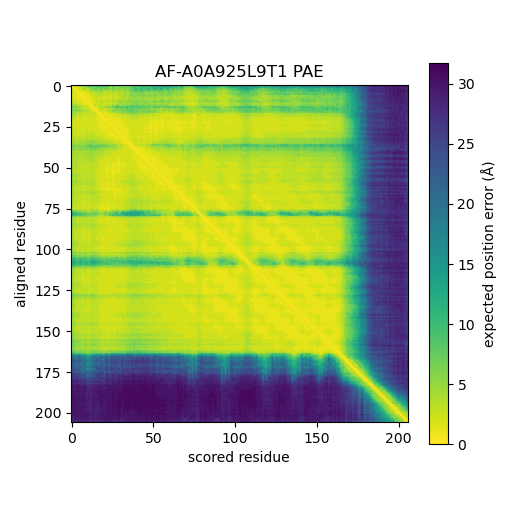 O 1
ATOM 682 N N . GLY A 1 80 ? 7.798 0.343 7.471 1.00 88.81 80 GLY A N 1
ATOM 683 C CA . GLY A 1 80 ? 8.183 1.728 7.183 1.00 88.81 80 GLY A CA 1
ATOM 684 C C . GLY A 1 80 ? 8.002 2.238 5.747 1.00 88.81 80 GLY A C 1
ATOM 685 O O . GLY A 1 80 ? 8.291 1.568 4.754 1.00 88.81 80 GLY A O 1
ATOM 686 N N . GLY A 1 81 ? 7.576 3.501 5.647 1.00 94.44 81 GLY A N 1
ATOM 687 C CA . GLY A 1 81 ? 7.613 4.310 4.426 1.00 94.44 81 GLY A CA 1
ATOM 688 C C . GLY A 1 81 ? 6.552 3.968 3.382 1.00 94.44 81 GLY A C 1
ATOM 689 O O . GLY A 1 81 ? 6.742 4.291 2.212 1.00 94.44 81 GLY A O 1
ATOM 690 N N . ILE A 1 82 ? 5.468 3.297 3.771 1.00 98.12 82 ILE A N 1
ATOM 691 C CA . ILE A 1 82 ? 4.385 2.935 2.850 1.00 98.12 82 ILE A CA 1
ATOM 692 C C . ILE A 1 82 ? 3.295 3.998 2.922 1.00 98.12 82 ILE A C 1
ATOM 694 O O . ILE A 1 82 ? 2.806 4.294 4.008 1.00 98.12 82 ILE A O 1
ATOM 698 N N . ILE A 1 83 ? 2.905 4.556 1.778 1.00 97.81 83 ILE A N 1
ATOM 699 C CA . ILE A 1 83 ? 1.870 5.592 1.688 1.00 97.81 83 ILE A CA 1
ATOM 700 C C . ILE A 1 83 ? 0.832 5.169 0.657 1.00 97.81 83 ILE A C 1
ATOM 702 O O . ILE A 1 83 ? 1.150 5.028 -0.524 1.00 97.81 83 ILE A O 1
ATOM 706 N N . VAL A 1 84 ? -0.414 4.995 1.087 1.00 98.12 84 VAL A N 1
ATOM 707 C CA . VAL A 1 84 ? -1.527 4.606 0.221 1.00 98.12 84 VAL A CA 1
ATOM 708 C C . VAL A 1 84 ? -2.621 5.662 0.284 1.00 98.12 84 VAL A C 1
ATOM 710 O O . VAL A 1 84 ? -3.142 5.990 1.344 1.00 98.12 84 VAL A O 1
ATOM 713 N N . SER A 1 85 ? -3.005 6.187 -0.873 1.00 97.25 85 SER A N 1
ATOM 714 C CA . SER A 1 85 ? -4.136 7.102 -0.989 1.00 97.25 85 SER A CA 1
ATOM 715 C C . SER A 1 85 ? -5.459 6.404 -0.670 1.00 97.25 85 SER A C 1
ATOM 717 O O . SER A 1 85 ? -5.696 5.275 -1.095 1.00 97.25 85 SER A O 1
ATOM 719 N N . GLY A 1 86 ? -6.381 7.118 -0.018 1.00 97.00 86 GLY A N 1
ATOM 720 C CA . GLY A 1 86 ? -7.753 6.647 0.208 1.00 97.00 86 GLY A CA 1
ATOM 721 C C . GLY A 1 86 ? -8.554 6.383 -1.074 1.00 97.00 86 GLY A C 1
ATOM 722 O O . GLY A 1 86 ? -9.564 5.688 -1.021 1.00 97.00 86 GLY A O 1
ATOM 723 N N . TYR A 1 87 ? -8.098 6.891 -2.223 1.00 96.81 87 TYR A N 1
ATOM 724 C CA . TYR A 1 87 ? -8.709 6.637 -3.533 1.00 96.81 87 TYR A CA 1
ATOM 725 C C . TYR A 1 87 ? -8.183 5.365 -4.213 1.00 96.81 87 TYR A C 1
ATOM 727 O O . TYR A 1 87 ? -8.761 4.923 -5.205 1.00 96.81 87 TYR A O 1
ATOM 735 N N . ALA A 1 88 ? -7.095 4.778 -3.704 1.00 98.12 88 ALA A N 1
ATOM 736 C CA . ALA A 1 88 ? -6.474 3.608 -4.307 1.00 98.12 88 ALA A CA 1
ATOM 737 C C . ALA A 1 88 ? -7.352 2.359 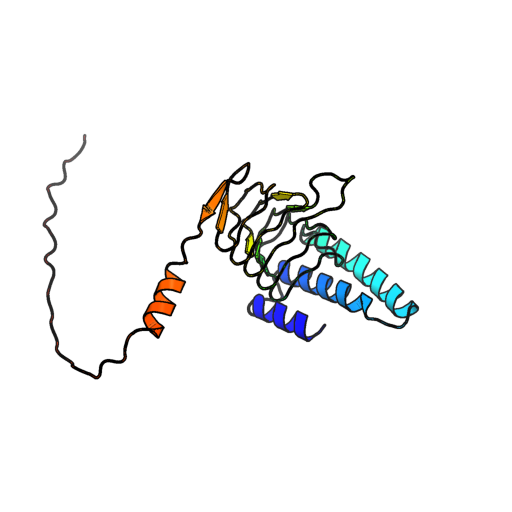-4.146 1.00 98.12 88 ALA A C 1
ATOM 739 O O . ALA A 1 88 ? -8.063 2.182 -3.145 1.00 98.12 88 ALA A O 1
ATOM 740 N N . LYS A 1 89 ? -7.268 1.469 -5.135 1.00 98.50 89 LYS A N 1
ATOM 741 C CA . LYS A 1 89 ? -7.951 0.175 -5.125 1.00 98.50 89 LYS A CA 1
ATOM 742 C C . LYS A 1 89 ? -6.943 -0.934 -5.380 1.00 98.50 89 LYS A C 1
ATOM 744 O O . LYS A 1 89 ? -6.145 -0.826 -6.300 1.00 98.50 89 LYS A O 1
ATOM 749 N N . PHE A 1 90 ? -7.017 -1.993 -4.588 1.00 98.62 90 PHE A N 1
ATOM 750 C CA . PHE A 1 90 ? -6.208 -3.198 -4.703 1.00 98.62 90 PHE A CA 1
ATOM 751 C C . PHE A 1 90 ? -7.127 -4.412 -4.767 1.00 98.62 90 PHE A C 1
ATOM 753 O O . PHE A 1 90 ? -8.029 -4.550 -3.931 1.00 98.62 90 PHE A O 1
ATOM 760 N N . GLY A 1 91 ? -6.868 -5.290 -5.730 1.00 98.38 91 GLY A N 1
ATOM 761 C CA . GLY A 1 91 ? -7.477 -6.606 -5.826 1.00 98.38 91 GLY A CA 1
ATOM 762 C C . GLY A 1 91 ? -6.988 -7.564 -4.740 1.00 98.38 91 GLY A C 1
ATOM 763 O O . GLY A 1 91 ? -6.405 -7.175 -3.720 1.00 98.38 91 GLY A O 1
ATOM 764 N N . ASP A 1 92 ? -7.245 -8.845 -4.963 1.00 97.56 92 ASP A N 1
ATOM 765 C CA . ASP A 1 92 ? -6.871 -9.922 -4.057 1.00 97.56 92 ASP A CA 1
ATOM 766 C C . ASP A 1 92 ? -5.394 -10.318 -4.229 1.00 97.56 92 ASP A C 1
ATOM 768 O O . ASP A 1 92 ? -4.797 -10.167 -5.296 1.00 97.56 92 ASP A O 1
ATOM 772 N N . ASN A 1 93 ? -4.795 -10.855 -3.164 1.00 96.69 93 ASN A N 1
ATOM 773 C CA . ASN A 1 93 ? -3.431 -11.399 -3.130 1.00 96.69 93 ASN A CA 1
ATOM 774 C C . ASN A 1 93 ? -2.333 -10.398 -3.536 1.00 96.69 93 ASN A C 1
ATOM 776 O O . ASN A 1 93 ? -1.297 -10.788 -4.075 1.00 96.69 93 ASN A O 1
ATOM 780 N N . CYS A 1 94 ? -2.550 -9.106 -3.295 1.00 97.81 94 CYS A N 1
ATOM 781 C CA . CYS A 1 94 ? -1.518 -8.101 -3.517 1.00 97.81 94 CYS A CA 1
ATOM 782 C C . CYS A 1 94 ? -0.483 -8.108 -2.389 1.00 97.81 94 CYS A C 1
ATOM 784 O O . CYS A 1 94 ? -0.803 -8.331 -1.217 1.00 97.81 94 CYS A O 1
ATOM 786 N N . ARG A 1 95 ? 0.758 -7.787 -2.746 1.00 97.50 95 ARG A N 1
ATOM 787 C CA . ARG A 1 95 ? 1.873 -7.649 -1.812 1.00 97.50 95 ARG A CA 1
ATOM 788 C C . ARG A 1 95 ? 2.554 -6.304 -1.998 1.00 97.50 95 ARG A C 1
ATOM 790 O O . ARG A 1 95 ? 2.835 -5.897 -3.120 1.00 97.50 95 ARG A O 1
ATOM 797 N N . ILE A 1 96 ? 2.826 -5.621 -0.894 1.00 97.88 96 ILE A N 1
ATOM 798 C CA . ILE A 1 96 ? 3.481 -4.313 -0.877 1.00 97.88 96 ILE A CA 1
ATOM 799 C C . ILE A 1 96 ? 4.665 -4.338 0.083 1.00 97.88 96 ILE A C 1
ATOM 801 O O . ILE A 1 96 ? 4.549 -4.846 1.193 1.00 97.88 96 ILE A O 1
ATOM 805 N N . ARG A 1 97 ? 5.809 -3.802 -0.347 1.00 97.44 97 ARG A N 1
ATOM 806 C CA . ARG A 1 97 ? 7.026 -3.705 0.474 1.00 97.44 97 ARG A CA 1
ATOM 807 C C . ARG A 1 97 ? 7.247 -2.287 0.996 1.00 97.44 97 ARG A C 1
ATOM 809 O O . ARG A 1 97 ? 6.585 -1.339 0.576 1.00 97.44 97 ARG A O 1
ATOM 816 N N . ASN A 1 98 ? 8.208 -2.144 1.902 1.00 97.56 98 ASN A N 1
ATOM 817 C CA . ASN A 1 98 ? 8.627 -0.870 2.480 1.00 97.56 98 ASN A CA 1
ATOM 818 C C . ASN A 1 98 ? 8.907 0.218 1.422 1.00 97.56 98 ASN A C 1
ATOM 820 O O . ASN A 1 98 ? 9.381 -0.058 0.319 1.00 97.56 98 ASN A O 1
ATOM 824 N N . GLY A 1 99 ? 8.642 1.480 1.763 1.00 97.81 99 GLY A N 1
ATOM 825 C CA . GLY A 1 99 ? 8.936 2.629 0.893 1.00 97.81 99 GLY A CA 1
ATOM 826 C C . GLY A 1 99 ? 7.995 2.828 -0.307 1.00 97.81 99 GLY A C 1
ATOM 827 O O . GLY A 1 99 ? 8.231 3.732 -1.117 1.00 97.81 99 GLY A O 1
ATOM 828 N N . VAL A 1 100 ? 6.970 1.987 -0.482 1.00 98.62 100 VAL A N 1
ATOM 829 C CA . VAL A 1 100 ? 6.042 2.101 -1.615 1.00 98.62 100 VAL A CA 1
ATOM 830 C C . VAL A 1 100 ? 5.096 3.288 -1.442 1.00 98.62 100 VAL A C 1
ATOM 832 O O . VAL A 1 100 ? 4.559 3.516 -0.362 1.00 98.62 100 VAL A O 1
ATOM 835 N N . SER A 1 101 ? 4.829 4.024 -2.519 1.00 98.38 101 SER A N 1
ATOM 836 C CA . SER A 1 101 ? 3.771 5.040 -2.531 1.00 98.38 101 SER A CA 1
ATOM 837 C C . SER A 1 101 ? 2.779 4.782 -3.658 1.00 98.38 101 SER A C 1
ATOM 839 O O . SER A 1 101 ? 3.169 4.675 -4.818 1.00 98.38 101 SER A O 1
ATOM 841 N N . VAL A 1 102 ? 1.497 4.709 -3.314 1.00 98.38 102 VAL A N 1
ATOM 842 C CA . VAL A 1 102 ? 0.377 4.553 -4.246 1.00 98.38 102 VAL A CA 1
ATOM 843 C C . VAL A 1 102 ? -0.534 5.751 -4.058 1.00 98.38 102 VAL A C 1
ATOM 845 O O . VAL A 1 102 ? -1.197 5.880 -3.028 1.00 98.38 102 VAL A O 1
ATOM 848 N N . GLY A 1 103 ? -0.549 6.665 -5.021 1.00 96.62 103 GLY A N 1
ATOM 849 C CA . GLY A 1 103 ? -1.194 7.950 -4.794 1.00 96.62 103 GLY A CA 1
ATOM 850 C C . GLY A 1 103 ? -1.480 8.762 -6.039 1.00 96.62 103 GLY A C 1
ATOM 851 O O . GLY A 1 103 ? -1.370 8.301 -7.171 1.00 96.62 103 GLY A O 1
ATOM 852 N N . LEU A 1 104 ? -1.902 9.995 -5.793 1.00 95.94 104 LEU A N 1
ATOM 853 C CA . LEU A 1 104 ? -2.300 10.932 -6.829 1.00 95.94 104 LEU A CA 1
ATOM 854 C C . LEU A 1 104 ? -1.058 11.430 -7.574 1.00 95.94 104 LEU A C 1
ATOM 856 O O . LEU A 1 104 ? 0.007 11.607 -6.983 1.00 95.94 104 LEU A O 1
ATOM 860 N N . ARG A 1 105 ? -1.212 11.726 -8.866 1.00 93.06 105 ARG A N 1
ATOM 861 C CA . ARG A 1 105 ? -0.192 12.468 -9.627 1.00 93.06 105 ARG A CA 1
ATOM 862 C C . ARG A 1 105 ? -0.264 13.971 -9.361 1.00 93.06 105 ARG A C 1
ATOM 864 O O . ARG A 1 105 ? 0.754 14.651 -9.427 1.00 93.06 105 ARG A O 1
ATOM 871 N N . ARG A 1 106 ? -1.470 14.486 -9.115 1.00 90.88 106 ARG A N 1
ATOM 872 C CA . ARG A 1 106 ? -1.785 15.901 -8.883 1.00 90.88 106 ARG A CA 1
ATOM 873 C C . ARG A 1 106 ? -2.860 15.994 -7.806 1.00 90.88 106 ARG A C 1
ATOM 875 O O . ARG A 1 106 ? -3.759 15.161 -7.792 1.00 90.88 106 ARG A O 1
ATOM 882 N N . VAL A 1 107 ? -2.778 16.980 -6.918 1.00 87.44 107 VAL A N 1
ATOM 883 C CA . VAL A 1 107 ? -3.709 17.109 -5.780 1.00 87.44 107 VAL A CA 1
ATOM 884 C C . VAL A 1 107 ? -5.107 17.528 -6.250 1.00 87.44 107 VAL A C 1
ATOM 886 O O . VAL A 1 107 ? -6.106 17.131 -5.658 1.00 87.44 107 VAL A O 1
ATOM 889 N N . GLU A 1 108 ? -5.182 18.270 -7.353 1.00 90.38 108 GLU A N 1
ATOM 890 C CA . GLU A 1 108 ? -6.412 18.814 -7.934 1.00 90.38 108 GLU A CA 1
ATOM 891 C C . GLU A 1 108 ? -7.272 17.744 -8.627 1.00 90.38 108 GLU A C 1
ATOM 893 O O . GLU A 1 108 ? -8.459 17.955 -8.860 1.00 90.38 108 GLU A O 1
ATOM 898 N N . SER A 1 109 ? -6.682 16.590 -8.958 1.00 87.50 109 SER A N 1
ATOM 899 C CA . SER A 1 109 ? -7.354 15.470 -9.619 1.00 87.50 109 SER A CA 1
ATOM 900 C C . SER A 1 109 ? -7.217 14.223 -8.740 1.00 87.50 109 SER A C 1
ATOM 902 O O . SER A 1 109 ? -6.192 13.537 -8.809 1.00 87.50 109 SER A O 1
ATOM 904 N N . PRO A 1 110 ? -8.210 13.935 -7.874 1.00 86.50 110 PRO A N 1
ATOM 905 C CA . PRO A 1 110 ? -8.133 12.880 -6.868 1.00 86.50 110 PRO A CA 1
ATOM 906 C C . PRO A 1 110 ? -8.330 11.472 -7.450 1.00 86.50 110 PRO A C 1
ATOM 908 O O . PRO A 1 110 ? -9.157 10.695 -6.979 1.00 86.50 110 PRO A O 1
ATOM 911 N N . CYS A 1 111 ? -7.541 11.128 -8.465 1.00 91.88 111 CYS A N 1
ATOM 912 C CA . CYS A 1 111 ? -7.452 9.786 -9.016 1.00 91.88 111 CYS A CA 1
ATOM 913 C C . CYS A 1 111 ? -6.182 9.100 -8.503 1.00 91.88 111 CYS A C 1
ATOM 915 O O . CYS A 1 111 ? -5.099 9.693 -8.469 1.00 91.88 111 CYS A O 1
ATOM 917 N N . ALA A 1 112 ? -6.319 7.841 -8.101 1.00 96.50 112 ALA A N 1
ATOM 918 C CA . ALA A 1 112 ? -5.226 7.003 -7.631 1.00 96.50 112 ALA A CA 1
ATOM 919 C C . ALA A 1 112 ? -5.256 5.651 -8.359 1.00 96.50 112 ALA A C 1
ATOM 921 O O . ALA A 1 112 ? -6.301 5.288 -8.903 1.00 96.50 112 ALA A O 1
ATOM 922 N N . PRO A 1 113 ? -4.148 4.893 -8.336 1.00 98.44 113 PRO A N 1
ATOM 923 C CA . PRO A 1 113 ? -4.051 3.647 -9.079 1.00 98.44 113 PRO A CA 1
ATOM 924 C C . PRO A 1 113 ? -5.131 2.620 -8.718 1.00 98.44 113 PRO A C 1
ATOM 926 O O . PRO A 1 113 ? -5.479 2.434 -7.543 1.00 98.44 113 PRO A O 1
ATOM 929 N N . VAL A 1 114 ? -5.599 1.908 -9.743 1.00 98.62 114 VAL A N 1
ATOM 930 C CA . VAL A 1 114 ? -6.411 0.694 -9.624 1.00 98.62 114 VAL A CA 1
ATOM 931 C C . VAL A 1 114 ? -5.513 -0.501 -9.904 1.00 98.62 114 VAL A C 1
ATOM 933 O O . VAL A 1 114 ? -4.951 -0.629 -10.987 1.00 98.62 114 VAL A O 1
ATOM 936 N N . ILE A 1 115 ? -5.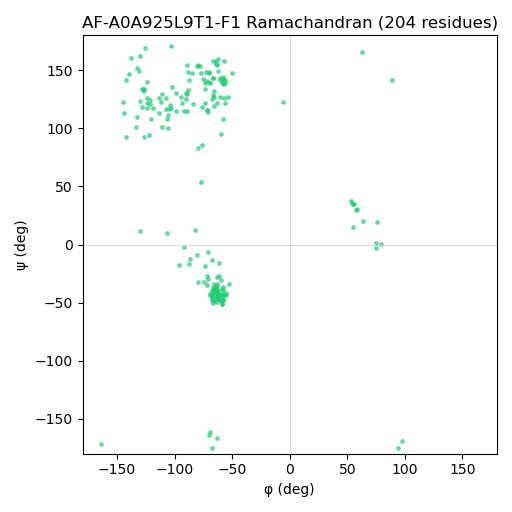352 -1.366 -8.913 1.00 98.81 115 ILE A N 1
ATOM 937 C CA . ILE A 1 115 ? -4.418 -2.487 -8.934 1.00 98.81 115 ILE A CA 1
ATOM 938 C C . ILE A 1 115 ? -5.218 -3.786 -8.942 1.00 98.81 115 ILE A C 1
ATOM 940 O O . ILE A 1 115 ? -6.080 -3.981 -8.083 1.00 98.81 115 ILE A O 1
ATOM 944 N N . GLY A 1 116 ? -4.941 -4.644 -9.922 1.00 98.69 116 GLY A N 1
ATOM 945 C CA . GLY A 1 116 ? -5.558 -5.954 -10.098 1.00 98.69 116 GLY A CA 1
ATOM 946 C C . GLY A 1 116 ? -5.155 -6.968 -9.028 1.00 98.69 116 GLY A C 1
ATOM 947 O O . GLY A 1 116 ? -4.690 -6.628 -7.942 1.00 98.69 116 GLY A O 1
ATOM 948 N N . ASN A 1 117 ? -5.360 -8.241 -9.335 1.00 98.62 117 ASN A N 1
ATOM 949 C CA . ASN A 1 117 ? -5.073 -9.364 -8.455 1.00 98.62 117 ASN A CA 1
ATOM 950 C C . ASN A 1 117 ? -3.640 -9.873 -8.636 1.00 98.62 117 ASN A C 1
ATOM 952 O O . ASN A 1 117 ? -3.050 -9.771 -9.712 1.00 98.62 117 ASN A O 1
ATOM 956 N N . ASN A 1 118 ? -3.097 -10.500 -7.590 1.00 97.81 118 ASN A N 1
ATOM 957 C CA . ASN A 1 118 ? -1.774 -11.135 -7.605 1.00 97.81 118 ASN A CA 1
ATOM 958 C C . ASN A 1 118 ? -0.647 -10.169 -8.025 1.00 97.81 118 ASN A C 1
ATOM 960 O O . ASN A 1 118 ? 0.295 -10.559 -8.722 1.00 97.81 118 ASN A O 1
ATOM 964 N N . VAL A 1 119 ? -0.761 -8.895 -7.638 1.00 98.50 119 VAL A N 1
ATOM 965 C CA . VAL A 1 119 ? 0.244 -7.876 -7.947 1.00 98.50 119 VAL A CA 1
ATOM 966 C C . VAL A 1 119 ? 1.289 -7.829 -6.842 1.00 98.50 119 VAL A C 1
ATOM 968 O O . VAL A 1 119 ? 0.964 -7.638 -5.667 1.00 98.50 119 VAL A O 1
ATOM 971 N N . ASP A 1 120 ? 2.553 -7.972 -7.228 1.00 98.25 120 ASP A N 1
ATOM 972 C CA . ASP A 1 120 ? 3.685 -7.873 -6.315 1.00 98.25 120 ASP A CA 1
ATOM 973 C C . ASP A 1 120 ? 4.412 -6.537 -6.500 1.00 98.25 120 ASP A C 1
ATOM 975 O O . ASP A 1 120 ? 4.952 -6.256 -7.572 1.00 98.25 120 ASP A O 1
ATOM 979 N N . ILE A 1 121 ? 4.419 -5.701 -5.458 1.00 98.56 121 ILE A N 1
ATOM 980 C CA . ILE A 1 121 ? 4.971 -4.347 -5.498 1.00 98.56 121 ILE A CA 1
ATOM 981 C C . ILE A 1 121 ? 6.303 -4.296 -4.747 1.00 98.56 121 ILE A C 1
ATOM 983 O O . ILE A 1 121 ? 6.378 -4.436 -3.520 1.00 98.56 121 ILE A O 1
ATOM 987 N N . GLY A 1 122 ? 7.378 -4.104 -5.510 1.00 98.00 122 GLY A N 1
ATOM 988 C CA . GLY A 1 122 ? 8.746 -4.012 -5.017 1.00 98.00 122 GLY A CA 1
ATOM 989 C C . GLY A 1 122 ? 8.977 -2.818 -4.091 1.00 98.00 122 GLY A C 1
ATOM 990 O O . GLY A 1 122 ? 8.301 -1.793 -4.176 1.00 98.00 122 GLY A O 1
ATOM 991 N N . ALA A 1 123 ? 9.969 -2.949 -3.209 1.00 98.31 123 ALA A N 1
ATOM 992 C CA . ALA A 1 123 ? 10.311 -1.916 -2.235 1.00 98.31 123 ALA A CA 1
ATOM 993 C C . ALA A 1 123 ? 10.614 -0.576 -2.922 1.00 98.31 123 ALA A C 1
ATOM 995 O O . ALA A 1 123 ? 11.262 -0.535 -3.967 1.00 98.31 123 ALA A O 1
ATOM 996 N N . GLY A 1 124 ? 10.138 0.525 -2.346 1.00 98.25 124 GLY A N 1
ATOM 997 C CA . GLY A 1 124 ? 10.406 1.872 -2.848 1.00 98.25 124 GLY A CA 1
ATOM 998 C C . GLY A 1 124 ? 9.639 2.282 -4.112 1.00 98.25 124 GLY A C 1
ATOM 999 O O . GLY A 1 124 ? 9.773 3.433 -4.534 1.00 98.25 124 GLY A O 1
ATOM 1000 N N . ALA A 1 125 ? 8.826 1.408 -4.716 1.00 98.69 125 ALA A N 1
ATOM 1001 C CA . ALA A 1 125 ? 8.086 1.733 -5.937 1.00 98.69 125 ALA A CA 1
ATOM 1002 C C . ALA A 1 125 ? 7.082 2.887 -5.739 1.00 98.69 125 ALA A C 1
ATOM 1004 O O . ALA A 1 125 ? 6.531 3.087 -4.655 1.00 98.69 125 ALA A O 1
ATOM 1005 N N . LYS A 1 126 ? 6.832 3.659 -6.797 1.00 98.69 126 LYS A N 1
ATOM 1006 C CA . LYS A 1 126 ? 5.886 4.779 -6.828 1.00 98.69 126 LYS A CA 1
ATOM 1007 C C . LYS A 1 126 ? 4.885 4.549 -7.955 1.00 98.69 126 LYS A C 1
ATOM 1009 O O . LYS A 1 126 ? 5.280 4.489 -9.113 1.00 98.69 126 LYS A O 1
ATOM 1014 N N . LEU A 1 127 ? 3.606 4.417 -7.622 1.00 98.69 127 LEU A N 1
ATOM 1015 C CA . LEU A 1 127 ? 2.508 4.268 -8.577 1.00 98.69 127 LEU A CA 1
ATOM 1016 C C . LEU A 1 127 ? 1.639 5.523 -8.475 1.00 98.69 127 LEU A C 1
ATOM 1018 O O . LEU A 1 127 ? 1.046 5.769 -7.421 1.00 98.69 127 LEU A O 1
ATOM 1022 N N . LEU A 1 128 ? 1.614 6.346 -9.530 1.00 98.12 128 LEU A N 1
ATOM 1023 C CA . LEU A 1 128 ? 1.090 7.714 -9.441 1.00 98.12 128 LEU A CA 1
ATOM 1024 C C . LEU A 1 128 ? 0.077 8.069 -10.538 1.00 98.12 128 LEU A C 1
ATOM 1026 O O . LEU A 1 128 ? 0.398 8.116 -11.734 1.00 98.12 128 LEU A O 1
ATOM 1030 N N . GLY A 1 129 ? -1.106 8.488 -10.089 1.00 96.62 129 GLY A N 1
ATOM 1031 C CA . GLY A 1 129 ? -2.198 8.992 -10.921 1.00 96.62 129 GLY A CA 1
ATOM 1032 C C . GLY A 1 129 ? -3.262 7.950 -11.238 1.00 96.62 129 GLY A C 1
ATOM 1033 O O . GLY A 1 129 ? -3.294 6.875 -10.644 1.00 96.62 129 GLY A O 1
ATOM 1034 N N . ASP A 1 130 ? -4.136 8.311 -12.172 1.00 97.19 130 ASP A N 1
ATOM 1035 C CA . ASP A 1 130 ? -5.176 7.431 -12.700 1.00 97.19 130 ASP A CA 1
ATOM 1036 C C . ASP A 1 130 ? -4.548 6.421 -13.665 1.00 97.19 130 ASP A C 1
ATOM 1038 O O . ASP A 1 130 ? -4.401 6.693 -14.855 1.00 97.19 130 ASP A O 1
ATOM 1042 N N . ILE A 1 131 ? -4.047 5.317 -13.115 1.00 98.31 131 ILE A N 1
ATOM 1043 C CA . ILE A 1 131 ? -3.446 4.223 -13.880 1.00 98.31 131 ILE A CA 1
ATOM 1044 C C . ILE A 1 131 ? -4.034 2.892 -13.434 1.00 98.31 131 ILE A C 1
ATOM 1046 O O . ILE A 1 131 ? -4.364 2.700 -12.259 1.00 98.31 131 ILE A O 1
ATOM 1050 N N . THR A 1 132 ? -4.099 1.953 -14.365 1.00 98.75 132 THR A N 1
ATOM 1051 C CA . THR A 1 132 ? -4.536 0.582 -14.124 1.00 98.75 132 THR A CA 1
ATOM 1052 C C . THR A 1 132 ? -3.347 -0.368 -14.176 1.00 98.75 132 THR A C 1
ATOM 1054 O O . THR A 1 132 ? -2.604 -0.411 -15.155 1.00 98.75 132 THR A O 1
ATOM 1057 N N . ILE A 1 133 ? -3.177 -1.161 -13.123 1.00 98.81 133 ILE A N 1
ATOM 1058 C CA . ILE A 1 133 ? -2.242 -2.285 -13.080 1.00 98.81 133 ILE A CA 1
ATOM 1059 C C . ILE A 1 133 ? -3.061 -3.565 -13.230 1.00 98.81 133 ILE A C 1
ATOM 1061 O O . ILE A 1 133 ? -3.939 -3.825 -12.410 1.00 98.81 133 ILE A O 1
ATOM 1065 N N . GLY A 1 134 ? -2.787 -4.344 -14.274 1.00 98.69 134 GLY A N 1
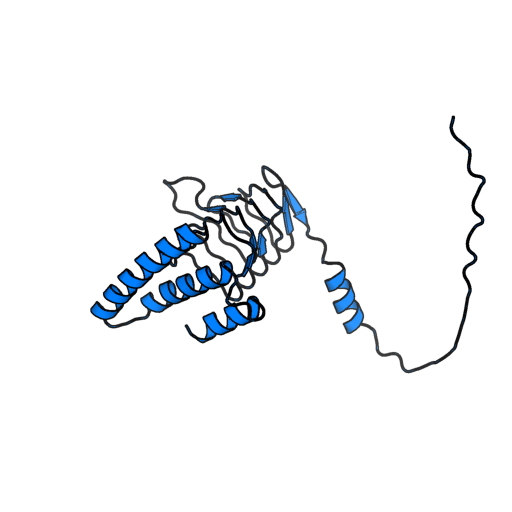ATOM 1066 C CA . GLY A 1 134 ? -3.456 -5.616 -14.537 1.00 98.69 134 GLY A CA 1
ATOM 1067 C C . GLY A 1 134 ? -3.132 -6.708 -13.513 1.00 98.69 134 GLY A C 1
ATOM 1068 O O . GLY A 1 134 ? -2.425 -6.495 -12.526 1.00 98.69 134 GLY A O 1
ATOM 1069 N N . ASP A 1 135 ? -3.641 -7.907 -13.773 1.00 98.56 135 ASP A N 1
ATOM 1070 C CA . ASP A 1 135 ? -3.432 -9.074 -12.916 1.00 98.56 135 ASP A CA 1
ATOM 1071 C C . ASP A 1 135 ? -2.042 -9.696 -13.119 1.00 98.56 135 ASP A C 1
ATOM 1073 O O . ASP A 1 135 ? -1.456 -9.632 -14.204 1.00 98.56 135 ASP A O 1
ATOM 1077 N N . ASN A 1 136 ? -1.527 -10.368 -12.087 1.00 97.75 136 ASN A N 1
ATOM 1078 C CA . ASN A 1 136 ? -0.253 -11.100 -12.116 1.00 97.75 136 ASN A CA 1
ATOM 1079 C C . ASN A 1 136 ? 0.955 -10.214 -12.477 1.00 97.75 136 ASN A C 1
ATOM 1081 O O . ASN A 1 136 ? 1.933 -10.677 -13.078 1.00 97.75 136 ASN A O 1
ATOM 1085 N N . VAL A 1 137 ? 0.902 -8.932 -12.117 1.00 98.44 137 VAL A N 1
ATOM 1086 C CA . VAL A 1 137 ? 1.955 -7.963 -12.430 1.00 98.44 137 VAL A CA 1
ATOM 1087 C C . VAL A 1 137 ? 3.044 -7.944 -11.359 1.00 98.44 137 VAL A C 1
ATOM 1089 O O . VAL A 1 137 ? 2.766 -8.010 -10.163 1.00 98.44 137 VAL A O 1
ATOM 1092 N N . LEU A 1 138 ? 4.297 -7.799 -11.794 1.00 98.38 138 LEU A N 1
ATOM 1093 C CA . LEU A 1 138 ? 5.433 -7.508 -10.917 1.00 98.38 138 LEU A CA 1
ATOM 1094 C C . LEU A 1 138 ? 5.895 -6.057 -11.106 1.00 98.38 138 LEU A C 1
ATOM 1096 O O . LEU A 1 138 ? 6.391 -5.683 -12.168 1.00 98.38 138 LEU A O 1
ATOM 1100 N N . ILE A 1 139 ? 5.793 -5.238 -10.064 1.00 98.62 139 ILE A N 1
ATOM 1101 C CA . ILE A 1 139 ? 6.379 -3.897 -10.051 1.00 98.62 139 ILE A CA 1
ATOM 1102 C C . ILE A 1 139 ? 7.771 -3.982 -9.426 1.00 98.62 139 ILE A C 1
ATOM 1104 O O . ILE A 1 139 ? 7.930 -4.411 -8.284 1.00 98.62 139 ILE A O 1
ATOM 1108 N N . GLY A 1 140 ? 8.790 -3.572 -10.178 1.00 98.19 140 GLY A N 1
ATOM 1109 C CA . GLY A 1 140 ? 10.177 -3.585 -9.730 1.00 98.19 140 GLY A CA 1
ATOM 1110 C C . GLY A 1 140 ? 10.427 -2.653 -8.545 1.00 98.19 140 GLY A C 1
ATOM 1111 O O . GLY A 1 140 ? 9.736 -1.650 -8.353 1.00 98.19 140 GLY A O 1
ATOM 1112 N N . ALA A 1 141 ? 11.460 -2.961 -7.761 1.00 98.12 141 ALA A N 1
ATOM 1113 C CA . ALA A 1 141 ? 11.912 -2.070 -6.699 1.00 98.12 141 ALA A CA 1
ATOM 1114 C C . ALA A 1 141 ? 12.303 -0.694 -7.269 1.00 98.12 141 ALA A C 1
ATOM 1116 O O . ALA A 1 141 ? 12.898 -0.607 -8.344 1.00 98.12 141 ALA A O 1
ATOM 1117 N N . ASN A 1 142 ? 11.951 0.374 -6.549 1.00 98.44 142 ASN A N 1
ATOM 1118 C CA . ASN A 1 142 ? 12.152 1.776 -6.933 1.00 98.44 142 ASN A CA 1
ATOM 1119 C C . ASN A 1 142 ? 11.567 2.177 -8.303 1.00 98.44 142 ASN A C 1
ATOM 1121 O O . ASN A 1 142 ? 11.904 3.241 -8.820 1.00 98.44 142 ASN A O 1
ATOM 1125 N N . ALA A 1 143 ? 10.686 1.365 -8.899 1.00 98.69 143 ALA A N 1
ATOM 1126 C CA . ALA A 1 143 ? 10.055 1.716 -10.165 1.00 98.69 143 ALA A CA 1
ATOM 1127 C C . ALA A 1 143 ? 9.113 2.918 -10.001 1.00 98.69 143 ALA A C 1
ATOM 1129 O O . ALA A 1 143 ? 8.407 3.020 -8.997 1.00 98.69 143 ALA A O 1
ATOM 1130 N N . VAL A 1 144 ? 9.062 3.800 -11.001 1.00 98.69 144 VAL A N 1
ATOM 1131 C CA . VAL A 1 144 ? 8.098 4.910 -11.062 1.00 98.69 144 VAL A CA 1
ATOM 1132 C C . VAL A 1 144 ? 7.108 4.634 -12.185 1.00 98.69 144 VAL A C 1
ATOM 1134 O O . VAL A 1 144 ? 7.408 4.822 -13.363 1.00 98.69 144 VAL A O 1
ATOM 1137 N N . VAL A 1 145 ? 5.925 4.161 -11.809 1.00 98.69 145 VAL A N 1
ATOM 1138 C CA . VAL A 1 145 ? 4.864 3.735 -12.720 1.00 98.69 145 VAL A CA 1
ATOM 1139 C C . VAL A 1 145 ? 3.849 4.864 -12.863 1.00 98.69 145 VAL A C 1
ATOM 1141 O O . VAL A 1 145 ? 3.183 5.257 -11.903 1.00 98.69 145 VAL A O 1
ATOM 1144 N N . ILE A 1 146 ? 3.762 5.402 -14.077 1.00 97.88 146 ILE A N 1
ATOM 1145 C CA . ILE A 1 146 ? 2.907 6.544 -14.440 1.00 97.88 146 ILE A CA 1
ATOM 1146 C C . ILE A 1 146 ? 2.059 6.262 -15.688 1.00 97.88 146 ILE A C 1
ATOM 1148 O O . ILE A 1 146 ? 1.447 7.168 -16.252 1.00 97.88 146 ILE A O 1
ATOM 1152 N N . THR A 1 147 ? 2.009 5.010 -16.120 1.00 98.06 147 THR A N 1
ATOM 1153 C CA . THR A 1 147 ? 1.184 4.528 -17.227 1.00 98.06 147 THR A CA 1
ATOM 1154 C C . THR A 1 147 ? 0.570 3.194 -16.835 1.00 98.06 147 THR A C 1
ATOM 1156 O O . THR A 1 147 ? 1.082 2.525 -15.934 1.00 98.06 147 THR A O 1
ATOM 1159 N N . ASP A 1 148 ? -0.494 2.802 -17.527 1.00 98.69 148 ASP A N 1
ATOM 1160 C CA . ASP A 1 148 ? -1.115 1.494 -17.338 1.00 98.69 148 ASP A CA 1
ATOM 1161 C C . ASP A 1 148 ? -0.114 0.362 -17.577 1.00 98.69 148 ASP A C 1
ATOM 1163 O O . ASP A 1 148 ? 0.754 0.452 -18.451 1.00 98.69 148 ASP A O 1
ATOM 1167 N N . VAL A 1 149 ? -0.242 -0.710 -16.797 1.00 98.69 149 VAL A N 1
ATOM 1168 C CA . VAL A 1 149 ? 0.576 -1.919 -16.920 1.00 98.69 149 VAL A CA 1
ATOM 1169 C C . VAL A 1 149 ? -0.353 -3.091 -17.235 1.00 98.69 149 VAL A C 1
ATOM 1171 O O . VAL A 1 149 ? -1.206 -3.413 -16.407 1.00 98.69 149 VAL A O 1
ATOM 1174 N N . PRO A 1 150 ? -0.217 -3.743 -18.401 1.00 98.50 150 PRO A N 1
ATOM 1175 C CA . PRO A 1 150 ? -1.063 -4.873 -18.763 1.00 98.50 150 PRO A CA 1
ATOM 1176 C C . PRO A 1 150 ? -0.805 -6.085 -17.860 1.00 98.50 150 PRO A C 1
ATOM 1178 O O . PRO A 1 150 ? 0.264 -6.220 -17.263 1.00 98.50 150 PRO A O 1
ATOM 1181 N N . SER A 1 151 ? -1.779 -6.992 -17.782 1.00 98.44 151 SER A N 1
ATOM 1182 C CA . SER A 1 151 ? -1.647 -8.242 -17.025 1.00 98.44 151 SER A CA 1
ATOM 1183 C C . SER A 1 151 ? -0.450 -9.081 -17.493 1.00 98.44 151 SER A C 1
ATOM 1185 O O . SER A 1 151 ? 0.018 -8.946 -18.626 1.00 98.44 151 SER A O 1
ATOM 1187 N N . ASN A 1 152 ? 0.038 -9.975 -16.629 1.00 97.31 152 ASN A N 1
ATOM 1188 C CA . ASN A 1 152 ? 1.165 -10.880 -16.907 1.00 97.31 152 ASN A CA 1
ATOM 1189 C C . ASN A 1 152 ? 2.431 -10.143 -17.383 1.00 97.31 152 ASN A C 1
ATOM 1191 O O . ASN A 1 152 ? 3.175 -10.619 -18.241 1.00 97.31 152 ASN A O 1
ATOM 1195 N N . SER A 1 153 ? 2.662 -8.953 -16.834 1.00 97.81 153 SER A N 1
ATOM 1196 C CA . SER A 1 153 ? 3.795 -8.100 -17.186 1.00 97.81 153 SER A CA 1
ATOM 1197 C C . SER A 1 153 ? 4.604 -7.712 -15.957 1.00 97.81 153 SER A C 1
ATOM 1199 O O . SER A 1 153 ? 4.206 -7.923 -14.811 1.00 97.81 153 SER A O 1
ATOM 1201 N N . MET A 1 154 ? 5.770 -7.133 -16.200 1.00 97.81 154 MET A N 1
ATOM 1202 C CA . MET A 1 154 ? 6.605 -6.512 -15.190 1.00 97.81 154 MET A CA 1
ATOM 1203 C C . MET A 1 154 ? 6.900 -5.062 -15.576 1.00 97.81 154 MET A C 1
ATOM 1205 O O . MET A 1 154 ? 7.149 -4.776 -16.745 1.00 97.81 154 MET A O 1
ATOM 1209 N N . ALA A 1 155 ? 6.887 -4.147 -14.609 1.00 98.44 155 ALA A N 1
ATOM 1210 C CA . ALA A 1 155 ? 7.194 -2.732 -14.822 1.00 98.44 155 ALA A CA 1
ATOM 1211 C C . ALA A 1 155 ? 8.380 -2.319 -13.944 1.00 98.44 155 ALA A C 1
ATOM 1213 O O . ALA A 1 155 ? 8.323 -2.456 -12.722 1.00 98.44 155 ALA A O 1
ATOM 1214 N N . MET A 1 156 ? 9.470 -1.836 -14.548 1.00 97.81 156 MET A N 1
ATOM 1215 C CA . MET A 1 156 ? 10.735 -1.576 -13.843 1.00 97.81 156 MET A CA 1
ATOM 1216 C C . MET A 1 156 ? 11.410 -0.280 -14.294 1.00 97.81 156 MET A C 1
ATOM 1218 O O . MET A 1 156 ? 11.386 0.039 -15.478 1.00 97.81 156 MET A O 1
ATOM 1222 N N . GLY A 1 157 ? 12.097 0.409 -13.379 1.00 97.44 157 GLY A N 1
ATOM 1223 C CA . GLY A 1 157 ? 12.901 1.598 -13.689 1.00 97.44 157 GLY A CA 1
ATOM 1224 C C . GLY A 1 157 ? 12.167 2.929 -13.507 1.00 97.44 157 GLY A C 1
ATOM 1225 O O . GLY A 1 157 ? 11.041 2.978 -13.008 1.00 97.44 157 GLY A O 1
ATOM 1226 N N . VAL A 1 158 ? 12.840 4.021 -13.881 1.00 97.81 158 VAL A N 1
ATOM 1227 C CA . VAL A 1 158 ? 12.359 5.402 -13.723 1.00 97.81 158 VAL A CA 1
ATOM 1228 C C . VAL A 1 158 ? 12.553 6.175 -15.038 1.00 97.81 158 VAL A C 1
ATOM 1230 O O . VAL A 1 158 ? 13.695 6.481 -15.377 1.00 97.81 158 VAL A O 1
ATOM 1233 N N . PRO A 1 159 ? 11.473 6.518 -15.769 1.00 96.88 159 PRO A N 1
ATOM 1234 C CA . PRO A 1 159 ? 10.121 5.970 -15.620 1.00 96.88 159 PRO A CA 1
ATOM 1235 C C . PRO A 1 159 ? 10.094 4.459 -15.907 1.00 96.88 159 PRO A C 1
ATOM 1237 O O . PRO A 1 159 ? 11.003 3.915 -16.536 1.00 96.88 159 PRO A O 1
ATOM 1240 N N . ALA A 1 160 ? 9.065 3.768 -15.422 1.00 98.25 160 ALA A N 1
ATOM 1241 C CA . ALA A 1 160 ? 8.975 2.322 -15.559 1.00 98.25 160 ALA A CA 1
ATOM 1242 C C . ALA A 1 160 ? 8.809 1.891 -17.026 1.00 98.25 160 ALA A C 1
ATOM 1244 O O . ALA A 1 160 ? 7.945 2.391 -17.743 1.00 98.25 160 ALA A O 1
ATOM 1245 N N . ILE A 1 161 ? 9.611 0.915 -17.448 1.00 98.25 161 ILE A N 1
ATOM 1246 C CA . ILE A 1 161 ? 9.510 0.230 -18.736 1.00 98.25 161 ILE A CA 1
ATOM 1247 C C . ILE A 1 161 ? 8.784 -1.096 -18.510 1.00 98.25 161 ILE A C 1
ATOM 1249 O O . ILE A 1 161 ? 9.141 -1.863 -17.610 1.00 98.25 161 ILE A O 1
ATOM 1253 N N . ILE A 1 162 ? 7.775 -1.362 -19.336 1.00 98.38 162 ILE A N 1
ATOM 1254 C CA . ILE A 1 162 ? 6.942 -2.564 -19.265 1.00 98.38 162 ILE A CA 1
ATOM 1255 C C . ILE A 1 162 ? 7.584 -3.677 -20.095 1.00 98.38 162 ILE A C 1
ATOM 1257 O O . ILE A 1 162 ? 7.990 -3.459 -21.237 1.00 98.38 162 ILE A O 1
ATOM 1261 N N . ARG A 1 163 ? 7.670 -4.880 -19.525 1.00 95.81 163 ARG A N 1
ATOM 1262 C CA . ARG A 1 163 ? 8.129 -6.100 -20.200 1.00 95.81 163 ARG A CA 1
ATOM 1263 C C . ARG A 1 163 ? 7.164 -7.255 -19.922 1.00 95.81 163 ARG A C 1
ATOM 1265 O O . ARG A 1 163 ? 6.555 -7.265 -18.854 1.00 95.81 163 ARG A O 1
ATOM 1272 N N . PRO A 1 164 ? 7.039 -8.243 -20.821 1.00 94.75 164 PRO A N 1
ATOM 1273 C CA . PRO A 1 164 ? 6.325 -9.478 -20.515 1.00 94.75 164 PRO A CA 1
ATOM 1274 C C . PRO A 1 164 ? 6.941 -10.169 -19.296 1.00 94.75 164 PRO A C 1
ATOM 1276 O O . PRO A 1 164 ? 8.166 -10.209 -19.155 1.00 94.75 164 PRO A O 1
ATOM 1279 N N . ARG A 1 165 ? 6.101 -10.711 -18.414 1.00 86.50 165 ARG A N 1
ATOM 1280 C CA . ARG A 1 165 ? 6.561 -11.525 -17.290 1.00 86.50 165 ARG A CA 1
ATOM 1281 C C . ARG A 1 165 ? 6.755 -12.954 -17.783 1.00 86.50 165 ARG A C 1
ATOM 1283 O O . ARG A 1 165 ? 5.806 -13.582 -18.244 1.00 86.50 165 ARG A O 1
ATOM 1290 N N . GLU A 1 166 ? 7.968 -13.483 -17.665 1.00 78.88 166 GLU A N 1
ATOM 1291 C CA . GLU A 1 166 ? 8.148 -14.928 -17.791 1.00 78.88 166 GLU A CA 1
ATOM 1292 C C . GLU A 1 166 ? 7.513 -15.639 -16.586 1.00 78.88 166 GLU A C 1
ATOM 1294 O O . GLU A 1 166 ? 7.670 -15.163 -15.456 1.00 78.88 166 GLU A O 1
ATOM 1299 N N . PRO A 1 167 ? 6.825 -16.776 -16.79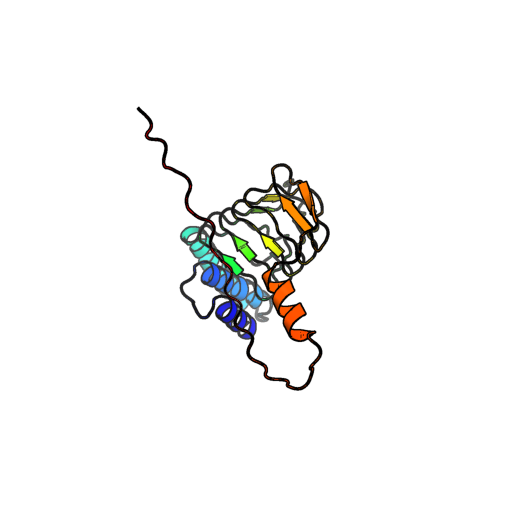0 1.00 67.75 167 PRO A N 1
ATOM 1300 C CA . PRO A 1 167 ? 6.294 -17.568 -15.687 1.00 67.75 167 PRO A CA 1
ATOM 1301 C C . PRO A 1 167 ? 7.433 -18.036 -14.779 1.00 67.75 167 PRO A C 1
ATOM 1303 O O . PRO A 1 167 ? 8.533 -18.362 -15.252 1.00 67.75 167 PRO A O 1
ATOM 1306 N N . ASP A 1 168 ? 7.184 -18.072 -13.472 1.00 63.91 168 ASP A N 1
ATOM 1307 C CA . ASP A 1 168 ? 8.216 -18.449 -12.513 1.00 63.91 168 ASP A CA 1
ATOM 1308 C C . ASP A 1 168 ? 8.696 -19.886 -12.809 1.00 63.91 168 ASP A C 1
ATOM 1310 O O . ASP A 1 168 ? 7.916 -20.757 -13.208 1.00 63.91 168 ASP A O 1
ATOM 1314 N N . ARG A 1 169 ? 9.998 -20.170 -12.669 1.00 57.66 169 ARG A N 1
ATOM 1315 C CA . ARG A 1 169 ? 10.536 -21.521 -12.953 1.00 57.66 169 ARG A CA 1
ATOM 1316 C C . ARG A 1 169 ? 9.885 -22.585 -12.064 1.00 57.66 169 ARG A C 1
ATOM 1318 O O . ARG A 1 169 ? 9.728 -23.723 -12.497 1.00 57.66 169 ARG A O 1
ATOM 1325 N N . ASN A 1 170 ? 9.484 -22.210 -10.851 1.00 57.09 170 ASN A N 1
ATOM 1326 C CA . ASN A 1 170 ? 8.793 -23.107 -9.926 1.00 57.09 170 ASN A CA 1
ATOM 1327 C C . ASN A 1 170 ? 7.327 -23.364 -10.309 1.00 57.09 170 ASN A C 1
ATOM 1329 O O . ASN A 1 170 ? 6.848 -24.475 -10.104 1.00 57.09 170 ASN A O 1
ATOM 1333 N N . GLU A 1 171 ? 6.635 -22.393 -10.911 1.00 58.62 171 GLU A N 1
ATOM 1334 C CA . GLU A 1 171 ? 5.283 -22.590 -11.461 1.00 58.62 171 GLU A CA 1
ATOM 1335 C C . GLU A 1 171 ? 5.332 -23.543 -12.663 1.00 58.62 171 GLU A C 1
ATOM 1337 O O . GLU A 1 171 ? 4.589 -24.522 -12.706 1.00 58.62 171 GLU A O 1
ATOM 1342 N N . ARG A 1 172 ? 6.317 -23.355 -13.559 1.00 57.09 172 ARG A N 1
ATOM 1343 C CA . ARG A 1 172 ? 6.575 -24.271 -14.687 1.00 57.09 172 ARG A CA 1
ATOM 1344 C C . ARG A 1 172 ? 6.793 -25.720 -14.238 1.00 57.09 172 ARG A C 1
ATOM 1346 O O . ARG A 1 172 ? 6.278 -26.640 -14.869 1.00 57.09 172 ARG A O 1
ATOM 1353 N N . ASN A 1 173 ? 7.544 -25.935 -13.156 1.00 55.19 173 ASN A N 1
ATOM 1354 C CA . ASN A 1 173 ? 7.826 -27.281 -12.649 1.00 55.19 173 ASN A CA 1
ATOM 1355 C C . ASN A 1 173 ? 6.604 -27.944 -11.993 1.00 55.19 173 ASN A C 1
ATOM 1357 O O . ASN A 1 173 ? 6.431 -29.156 -12.131 1.00 55.19 173 ASN A O 1
ATOM 1361 N N . ASN A 1 174 ? 5.742 -27.178 -11.319 1.00 53.50 174 ASN A N 1
ATOM 1362 C CA . ASN A 1 174 ? 4.516 -27.719 -10.731 1.00 53.50 174 ASN A CA 1
ATOM 1363 C C . ASN A 1 174 ? 3.505 -28.127 -11.814 1.00 53.50 174 ASN A C 1
ATOM 1365 O O . ASN A 1 174 ? 2.992 -29.245 -11.760 1.00 53.50 174 ASN A O 1
ATOM 1369 N N . ASP A 1 175 ? 3.309 -27.306 -12.847 1.00 57.06 175 ASP A N 1
ATOM 1370 C CA . ASP A 1 175 ? 2.410 -27.635 -13.963 1.00 57.06 175 ASP A CA 1
ATOM 1371 C C . ASP A 1 175 ? 2.911 -28.834 -14.784 1.00 57.06 175 ASP A C 1
ATOM 1373 O O . ASP A 1 175 ? 2.123 -29.712 -15.151 1.00 57.06 175 ASP A O 1
ATOM 1377 N N . ALA A 1 176 ? 4.229 -28.929 -15.002 1.00 57.72 176 ALA A N 1
ATOM 1378 C CA . ALA A 1 176 ? 4.856 -30.068 -15.673 1.00 57.72 176 ALA A CA 1
ATOM 1379 C C . ALA A 1 176 ? 4.743 -31.371 -14.861 1.00 57.72 176 ALA A C 1
ATOM 1381 O O . ALA A 1 176 ? 4.583 -32.445 -15.437 1.00 57.72 176 ALA A O 1
ATOM 1382 N N . SER A 1 177 ? 4.785 -31.292 -13.526 1.00 57.03 177 SER A N 1
ATOM 1383 C CA . SER A 1 177 ? 4.610 -32.461 -12.653 1.00 57.03 177 SER A CA 1
ATOM 1384 C C . SER A 1 177 ? 3.167 -32.979 -12.604 1.00 57.03 177 SER A C 1
ATOM 1386 O O . SER A 1 177 ? 2.960 -34.167 -12.382 1.00 57.03 177 SER A O 1
ATOM 1388 N N . HIS A 1 178 ? 2.173 -32.112 -12.837 1.00 52.66 178 HIS A N 1
ATOM 1389 C CA . HIS A 1 178 ? 0.750 -32.479 -12.854 1.00 52.66 178 HIS A CA 1
ATOM 1390 C C . HIS A 1 178 ? 0.254 -32.955 -14.231 1.00 52.66 178 HIS A C 1
ATOM 1392 O O . HIS A 1 178 ? -0.790 -33.596 -14.306 1.00 52.66 178 HIS A O 1
ATOM 1398 N N . HIS A 1 179 ? 1.001 -32.687 -15.309 1.00 50.31 179 HIS A N 1
ATOM 1399 C CA . HIS A 1 179 ? 0.679 -33.122 -16.679 1.00 50.31 179 HIS A CA 1
ATOM 1400 C C . HIS A 1 179 ? 1.569 -34.257 -17.202 1.00 50.31 179 HIS A C 1
ATOM 1402 O O . HIS A 1 179 ? 1.507 -34.590 -18.387 1.00 50.31 179 HIS A O 1
ATOM 1408 N N . ALA A 1 180 ? 2.390 -34.878 -16.352 1.00 44.28 180 ALA A N 1
ATOM 1409 C CA . ALA A 1 180 ? 3.117 -36.076 -16.748 1.00 44.28 180 ALA A CA 1
ATOM 1410 C C . ALA A 1 180 ? 2.109 -37.218 -17.001 1.00 44.28 180 ALA A C 1
ATOM 1412 O O . ALA A 1 180 ? 1.382 -37.590 -16.076 1.00 44.28 180 ALA A O 1
ATOM 1413 N N . PRO A 1 181 ? 2.024 -37.791 -18.218 1.00 40.91 181 PRO A N 1
ATOM 1414 C CA . PRO A 1 181 ? 1.172 -38.947 -18.447 1.00 40.91 181 PRO A CA 1
ATOM 1415 C C . PRO A 1 181 ? 1.636 -40.091 -17.541 1.00 40.91 181 PRO A C 1
ATOM 1417 O O . PRO A 1 181 ? 2.815 -40.450 -17.529 1.00 40.91 181 PRO A O 1
ATOM 1420 N N . HIS A 1 182 ? 0.701 -40.659 -16.775 1.00 36.75 182 HIS A N 1
ATOM 1421 C CA . HIS A 1 182 ? 0.918 -41.886 -16.019 1.00 36.75 182 HIS A CA 1
ATOM 1422 C C . HIS A 1 182 ? 1.286 -43.013 -16.989 1.00 36.75 182 HIS A C 1
ATOM 1424 O O . HIS A 1 182 ? 0.414 -43.656 -17.569 1.00 36.75 182 HIS A O 1
ATOM 1430 N N . HIS A 1 183 ? 2.580 -43.258 -17.172 1.00 35.12 183 HIS A N 1
ATOM 1431 C CA . HIS A 1 183 ? 3.061 -44.478 -17.805 1.00 35.12 183 HIS A CA 1
ATOM 1432 C C . HIS A 1 183 ? 3.262 -45.543 -16.717 1.00 35.12 183 HIS A C 1
ATOM 1434 O O . HIS A 1 183 ? 3.907 -45.255 -15.704 1.00 35.12 183 HIS A O 1
ATOM 1440 N N . PRO A 1 184 ? 2.718 -46.764 -16.873 1.00 36.78 184 PRO A N 1
ATOM 1441 C CA . PRO A 1 184 ? 2.918 -47.817 -15.894 1.00 36.78 184 PRO A CA 1
ATOM 1442 C C . PRO A 1 184 ? 4.370 -48.318 -15.934 1.00 36.78 184 PRO A C 1
ATOM 1444 O O . PRO A 1 184 ? 4.979 -48.443 -16.995 1.00 36.78 184 PRO A O 1
ATOM 1447 N N . SER A 1 185 ? 4.890 -48.561 -14.732 1.00 41.53 185 SER A N 1
ATOM 1448 C CA . SER A 1 185 ? 6.128 -49.247 -14.337 1.00 41.53 185 SER A CA 1
ATOM 1449 C C . SER A 1 185 ? 6.967 -49.931 -15.426 1.00 41.53 185 SER A C 1
ATOM 1451 O O . SER A 1 185 ? 6.537 -50.940 -15.977 1.00 41.53 185 SER A O 1
ATOM 1453 N N . LEU A 1 186 ? 8.238 -49.528 -15.546 1.00 30.95 186 LEU A N 1
ATOM 1454 C CA . LEU A 1 186 ? 9.354 -50.452 -15.778 1.00 30.95 186 LEU A CA 1
ATOM 1455 C C . LEU A 1 186 ? 10.599 -49.967 -15.022 1.00 30.95 186 LEU A C 1
ATOM 1457 O O . LEU A 1 186 ? 11.190 -48.933 -15.320 1.00 30.95 186 LEU A O 1
ATOM 1461 N N . SER A 1 187 ? 10.985 -50.750 -14.021 1.00 41.19 187 SER A N 1
ATOM 1462 C CA . SER A 1 187 ? 12.282 -50.715 -13.359 1.00 41.19 187 SER A CA 1
ATOM 1463 C C . SER A 1 187 ? 13.358 -51.283 -14.285 1.00 41.19 187 SER A C 1
ATOM 1465 O O . SER A 1 187 ? 13.328 -52.482 -14.546 1.00 41.19 187 SER A O 1
ATOM 1467 N N . VAL A 1 188 ? 14.342 -50.483 -14.706 1.00 33.84 188 VAL A N 1
ATOM 1468 C CA . VAL A 1 188 ? 15.672 -50.995 -15.079 1.00 33.84 188 VAL A CA 1
ATOM 1469 C C . VAL A 1 188 ? 16.738 -49.980 -14.672 1.00 33.84 188 VAL A C 1
ATOM 1471 O O . VAL A 1 188 ? 16.726 -48.816 -15.062 1.00 33.84 188 VAL A O 1
ATOM 1474 N N . VAL A 1 189 ? 17.659 -50.473 -13.852 1.00 42.06 189 VAL A N 1
ATOM 1475 C CA . VAL A 1 189 ? 18.925 -49.869 -13.445 1.00 42.06 189 VAL A CA 1
ATOM 1476 C C . VAL A 1 189 ? 19.778 -49.554 -14.678 1.00 42.06 189 VAL A C 1
ATOM 1478 O O . VAL A 1 189 ? 20.092 -50.455 -15.448 1.00 42.06 189 VAL A O 1
ATOM 1481 N N . ALA A 1 190 ? 20.234 -48.309 -14.824 1.00 34.03 190 ALA A N 1
ATOM 1482 C CA . ALA A 1 190 ? 21.362 -47.977 -15.693 1.00 34.03 190 ALA A CA 1
ATOM 1483 C C . ALA A 1 190 ? 22.216 -46.878 -15.050 1.00 34.03 190 ALA A C 1
ATOM 1485 O O . ALA A 1 190 ? 21.978 -45.680 -15.186 1.00 34.03 190 ALA A O 1
ATOM 1486 N N . VAL A 1 191 ? 23.224 -47.334 -14.310 1.00 43.81 191 VAL A N 1
ATOM 1487 C CA . VAL A 1 191 ? 24.390 -46.551 -13.906 1.00 43.81 191 VAL A CA 1
ATOM 1488 C C . VAL A 1 191 ? 25.157 -46.156 -15.168 1.00 43.81 191 VAL A C 1
ATOM 1490 O O . VAL A 1 191 ? 25.636 -47.024 -15.891 1.00 43.81 191 VAL A O 1
ATOM 1493 N N . ALA A 1 192 ? 25.338 -44.858 -15.400 1.00 36.16 192 ALA A N 1
ATOM 1494 C CA . ALA A 1 192 ? 26.332 -44.353 -16.342 1.00 36.16 192 ALA A CA 1
ATOM 1495 C C . ALA A 1 192 ? 27.112 -43.209 -15.685 1.00 36.16 192 ALA A C 1
ATOM 1497 O O . ALA A 1 192 ? 26.643 -42.077 -15.564 1.00 36.16 192 ALA A O 1
ATOM 1498 N N . ARG A 1 193 ? 28.318 -43.553 -15.220 1.00 40.88 193 ARG A N 1
ATOM 1499 C CA . ARG A 1 193 ? 29.357 -42.626 -14.765 1.00 40.88 193 ARG A CA 1
ATOM 1500 C C . ARG A 1 193 ? 29.676 -41.643 -15.893 1.00 40.88 193 ARG A C 1
ATOM 1502 O O . ARG A 1 193 ? 30.116 -42.065 -16.958 1.00 40.88 193 ARG A O 1
ATOM 1509 N N . LYS A 1 194 ? 29.515 -40.343 -15.645 1.00 39.88 194 LYS A N 1
ATOM 1510 C CA . LYS A 1 194 ? 30.113 -39.300 -16.482 1.00 39.88 194 LYS A CA 1
ATOM 1511 C C . LYS A 1 194 ? 31.498 -38.984 -15.922 1.00 39.88 194 LYS A C 1
ATOM 1513 O O . LYS A 1 194 ? 31.632 -38.547 -14.783 1.00 39.88 194 LYS A O 1
ATOM 1518 N N . THR A 1 195 ? 32.509 -39.285 -16.722 1.00 42.50 195 THR A N 1
ATOM 1519 C CA . THR A 1 195 ? 33.921 -38.948 -16.535 1.00 42.50 195 THR A CA 1
ATOM 1520 C C . THR A 1 195 ? 34.098 -37.443 -16.321 1.00 42.50 195 THR A C 1
ATOM 1522 O O . THR A 1 195 ? 33.623 -36.644 -17.129 1.00 42.50 195 THR A O 1
ATOM 1525 N N . LEU A 1 196 ? 34.774 -37.063 -15.235 1.00 45.19 196 LEU A N 1
ATOM 1526 C CA . LEU A 1 196 ? 35.269 -35.703 -15.008 1.00 45.19 196 LEU A CA 1
ATOM 1527 C C . LEU A 1 196 ? 36.466 -35.436 -15.942 1.00 45.19 196 LEU A C 1
ATOM 1529 O O . LEU A 1 196 ? 37.276 -36.346 -16.126 1.00 45.19 196 LEU A O 1
ATOM 1533 N N . PRO A 1 197 ? 36.607 -34.234 -16.526 1.00 51.16 197 PRO A N 1
ATOM 1534 C CA . PRO A 1 197 ? 37.835 -33.845 -17.212 1.00 51.16 197 PRO A CA 1
ATOM 15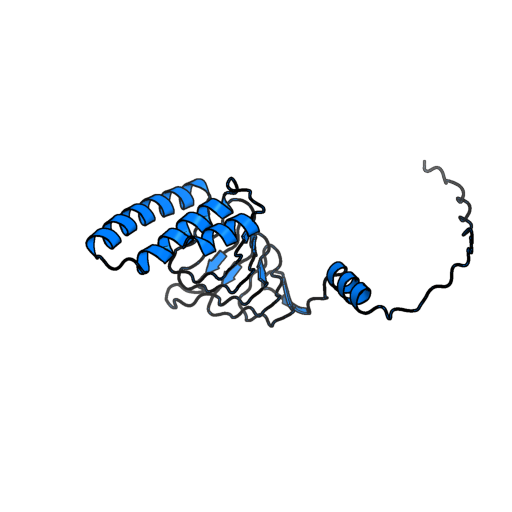35 C C . PRO A 1 197 ? 38.951 -33.509 -16.204 1.00 51.16 197 PRO A C 1
ATOM 1537 O O . PRO A 1 197 ? 38.693 -32.926 -15.151 1.00 51.16 197 PRO A O 1
ATOM 1540 N N . GLU A 1 198 ? 40.182 -33.892 -16.547 1.00 62.19 198 GLU A N 1
ATOM 1541 C CA . GLU A 1 198 ? 41.424 -33.625 -15.803 1.00 62.19 198 GLU A CA 1
ATOM 1542 C C . GLU A 1 198 ? 41.654 -32.114 -15.567 1.00 62.19 198 GLU A C 1
ATOM 1544 O O . GLU A 1 198 ? 41.406 -31.308 -16.472 1.00 62.19 198 GLU A O 1
ATOM 1549 N N . PRO A 1 199 ? 42.165 -31.696 -14.392 1.00 57.44 199 PRO A N 1
ATOM 1550 C CA . PRO A 1 199 ? 42.544 -30.308 -14.160 1.00 57.44 199 PRO A CA 1
ATOM 1551 C C . PRO A 1 199 ? 43.843 -29.962 -14.909 1.00 57.44 199 PRO A C 1
ATOM 1553 O O . PRO A 1 199 ? 44.891 -30.563 -14.683 1.00 57.44 199 PRO A O 1
ATOM 1556 N N . GLY A 1 200 ? 43.779 -28.959 -15.790 1.00 62.44 200 GLY A N 1
ATOM 1557 C CA . GLY A 1 200 ? 44.954 -28.387 -16.452 1.00 62.44 200 GLY A CA 1
ATOM 1558 C C . GLY A 1 200 ? 45.928 -27.715 -15.464 1.00 62.44 200 GLY A C 1
ATOM 1559 O O . GLY A 1 200 ? 45.527 -27.333 -14.361 1.00 62.44 200 GLY A O 1
ATOM 1560 N N . PRO A 1 201 ? 47.213 -27.560 -15.834 1.00 62.12 201 PRO A N 1
ATOM 1561 C CA . PRO A 1 201 ? 48.253 -27.119 -14.911 1.00 62.12 201 PRO A CA 1
ATOM 1562 C C . PRO A 1 201 ? 48.053 -25.670 -14.441 1.00 62.12 201 PRO A C 1
ATOM 1564 O O . PRO A 1 201 ? 47.920 -24.744 -15.239 1.00 62.12 201 PRO A O 1
ATOM 1567 N N . MET A 1 202 ? 48.092 -25.486 -13.118 1.00 51.56 202 MET A N 1
ATOM 1568 C CA . MET A 1 202 ? 48.155 -24.193 -12.430 1.00 51.56 202 MET A CA 1
ATOM 1569 C C . MET A 1 202 ? 49.396 -23.404 -12.875 1.00 51.56 202 MET A C 1
ATOM 1571 O O . MET A 1 202 ? 50.519 -23.709 -12.467 1.00 51.56 202 MET A O 1
ATOM 1575 N N . SER A 1 203 ? 49.201 -22.346 -13.662 1.00 59.97 203 SER A N 1
ATOM 1576 C CA . SER A 1 203 ? 50.221 -21.319 -13.870 1.00 59.97 203 SER A CA 1
ATOM 1577 C C . SER A 1 203 ? 50.351 -20.475 -12.599 1.00 59.97 203 SER A C 1
ATOM 1579 O O . SER A 1 203 ? 49.408 -19.785 -12.202 1.00 59.97 203 SER A O 1
ATOM 1581 N N . ARG A 1 204 ? 51.521 -20.536 -11.957 1.00 50.47 204 ARG A N 1
ATOM 1582 C CA . ARG A 1 204 ? 51.920 -19.612 -10.889 1.00 50.47 204 ARG A CA 1
ATOM 1583 C C . ARG A 1 204 ? 52.061 -18.213 -11.488 1.00 50.47 204 ARG A C 1
ATOM 1585 O O . ARG A 1 204 ? 52.767 -18.053 -12.479 1.00 50.47 204 ARG A O 1
ATOM 1592 N N . TRP A 1 205 ? 51.386 -17.235 -10.897 1.00 54.47 205 TRP A N 1
ATOM 1593 C CA . TRP A 1 205 ? 51.606 -15.821 -11.197 1.00 54.47 205 TRP A CA 1
ATOM 1594 C C . TRP A 1 205 ? 52.721 -15.262 -10.293 1.00 54.47 205 TRP A C 1
ATOM 1596 O O . TRP A 1 205 ? 52.878 -15.775 -9.179 1.00 54.47 205 TRP A O 1
ATOM 1606 N N . PRO A 1 206 ? 53.507 -14.286 -10.786 1.00 58.59 206 PRO A N 1
ATOM 1607 C CA . PRO A 1 206 ? 54.554 -13.593 -10.032 1.00 58.59 206 PRO A CA 1
ATOM 1608 C C . PRO A 1 206 ? 54.003 -12.670 -8.939 1.00 58.59 206 PRO A C 1
ATOM 1610 O O . PRO A 1 206 ? 52.852 -12.195 -9.080 1.00 58.59 206 PRO A O 1
#